Protein AF-0000000072265814 (afdb_homodimer)

Nearest PDB structures (foldseek):
  4dwl-assembly1_D  TM=5.660E-01  e=4.943E+00  Rauchvirus BPP1
  6xi6-assembly1_A-3  TM=3.211E-01  e=5.190E+00  synthetic construct
  3nzp-assembly2_A-2  TM=7.431E-01  e=6.893E+00  Campylobacter jejuni subsp. jejuni NCTC 11168 = ATCC 700819
  4dwl-assembly1_D  TM=5.972E-01  e=5.136E+00  Rauchvirus BPP1

pLDDT: mean 97.16, std 4.24, range [54.59, 98.94]

Sequence (300 aa):
MTRIPRSALLLGLAGLLPFLWSALTELRPALGDWAATTLGPRFVGPYAGLAYGTVILSFMSGVLWGFATRTSGREAAIGYGLSVIPALWAFFFVGGGPTSAAIYLAAGFAGLLALDWTFWSQGLAPEWWMRLRLLLTAVVLACLAVTIFAMTRIPRSALLLGLAGLLPFLWSALTELRPALGDWAATTLGPRFVGPYAGLAYGTVILSFMSGVLWGFATRTSGREAAIGYGLSVIPALWAFFFVGGGPTSAAIYLAAGFAGLLALDWTFWSQGLAPEWWMRLRLLLTAVVLACLAVTIFA

Foldseek 3Di:
DDDDDPVVLVVLVVLCVLLVQQLVCLVPVVNVVVCCVVVNNCSHHPNSLLVSLLVVLLVLLVVQLVLLVVDDDPSSVVSNVVSCVLNVLLVVFQDDDLQSNLVSSLVSLVVSLVVQVVSVVVVSDDVCSNVSSVVSSVSSNVSSVSSNVD/DDDDDPVVLVVLVVLCVLLVQQLVCQVPVVNQVVCCVVVNNCSHHLNSLLVSLLVVLLVLLVVQLVLLVVDDDPSSVVSNVVSCVLNVQLVVFQDDDSQSNLVSSLVSLVVSLVVQVVSVVVVSDDPCSNVSSVVSSVSSNVSSVSSNVD

Secondary structure (DSSP, 8-state):
--PPPHHHHHHHHHTTHHHHHHHHHHH-HHHHHHHHHHH-GGGSTTHHHHHHHHHHHHHHHHHHHHHHTTS-HHHHHHHHHHHHHHHHHHHHHTTS-HHHHHHHHHHHHHHHHHHHHHHHHTT-S-TTHHHHHHHHHHHHHHHHHHHHH-/--PPPHHHHHHHHHTTHHHHHHHHHHH-HHHHHHHHHHH-GGGSHHHHHHHHHHHHHHHHHHHHHHHHTTS-HHHHHHHHHHHHHHHHHHHHHTTS-HHHHHHHHHHHHHHHHHHHHHHHHTT-S-TTHHHHHHHHHHHHHHHHHHHHH-

Radius of gyration: 18.64 Å; Cα contacts (8 Å, |Δi|>4): 468; chains: 2; bounding box: 44×50×44 Å

InterPro domains:
  IPR021836 Protein of unknown function DUF3429 [PF11911] (4-148)
  IPR021836 Protein of unknown function DUF3429 [PTHR15887] (1-149)

Solvent-accessible surface area (backbone atoms only — not comparable to full-atom values): 14852 Å² total; per-residue (Å²): 132,71,74,68,53,65,55,60,50,52,52,52,58,57,64,43,45,55,35,51,49,10,34,48,23,54,74,32,59,70,56,22,54,53,42,23,74,72,71,32,60,64,68,19,36,61,45,24,25,50,54,45,45,42,31,48,47,7,15,55,18,14,23,40,34,29,27,20,68,74,52,58,68,69,63,17,39,52,31,44,57,59,19,5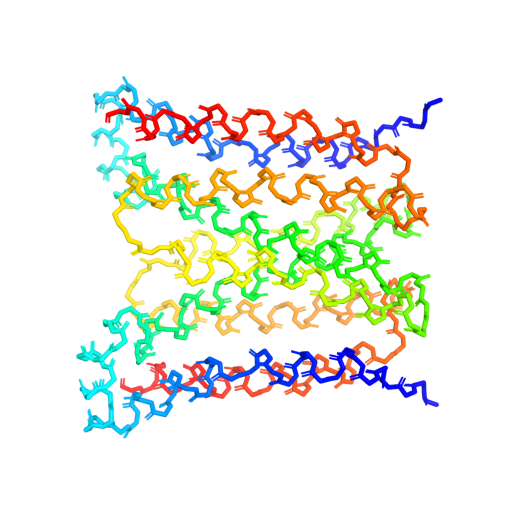0,47,48,30,51,48,38,64,76,51,46,75,64,54,70,43,57,22,30,50,45,47,43,52,42,54,55,53,47,51,53,49,49,49,52,39,35,77,72,64,47,40,63,86,35,46,60,65,53,49,53,57,54,50,52,52,49,44,56,30,36,44,47,50,50,70,100,132,68,74,67,53,66,55,61,49,53,51,53,57,57,64,43,46,56,36,51,50,10,35,49,23,56,74,32,58,72,56,20,53,52,41,23,73,73,70,32,60,66,66,24,16,61,47,23,26,49,54,43,45,42,30,47,47,8,16,55,19,14,23,41,34,29,27,20,68,76,51,58,68,69,62,16,39,52,31,44,57,59,19,48,45,48,29,50,47,36,62,75,51,47,78,63,54,69,43,56,21,29,51,46,48,43,52,42,54,54,51,46,49,54,50,50,48,54,40,36,75,71,63,49,40,61,86,36,47,62,66,53,50,55,55,52,50,53,53,50,44,56,29,38,46,47,49,52,70,99

Organism: Cereibacter sphaeroides (strain ATCC 17023 / DSM 158 / JCM 6121 / CCUG 31486 / LMG 2827 / NBRC 12203 / NCIMB 8253 / ATH 2.4.1.) (NCBI:txid272943)

Structure (mmCIF, N/CA/C/O backbone):
data_AF-0000000072265814-model_v1
#
loop_
_entity.id
_entity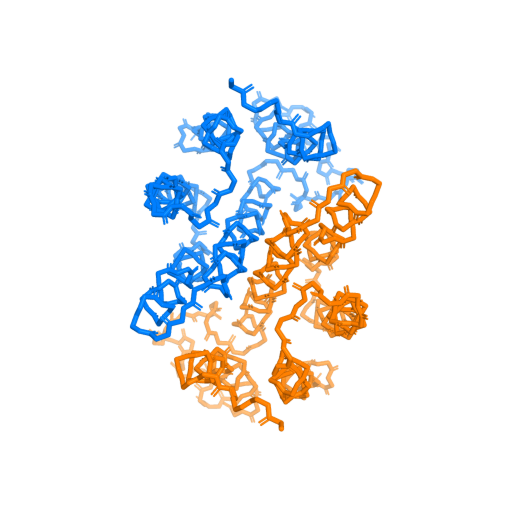.type
_entity.pdbx_description
1 polymer 'DUF3429 domain-containing protein'
#
loop_
_atom_site.group_PDB
_atom_site.id
_atom_site.type_symbol
_atom_site.label_atom_id
_atom_site.label_alt_id
_atom_site.label_comp_id
_atom_site.label_asym_id
_atom_site.label_entity_id
_atom_site.label_seq_id
_atom_site.pdbx_PDB_ins_code
_atom_site.Cartn_x
_atom_site.Cartn_y
_atom_site.Cartn_z
_atom_site.occupancy
_atom_site.B_iso_or_equiv
_atom_site.auth_seq_id
_atom_site.auth_comp_id
_atom_site.auth_asym_id
_atom_site.auth_atom_id
_atom_site.pdbx_PDB_model_num
ATOM 1 N N . MET A 1 1 ? 21.875 -19.438 -9.984 1 54.59 1 MET A N 1
ATOM 2 C CA . MET A 1 1 ? 21.281 -18.281 -9.32 1 54.59 1 MET A CA 1
ATOM 3 C C . MET A 1 1 ? 20.406 -17.484 -10.289 1 54.59 1 MET A C 1
ATOM 5 O O . MET A 1 1 ? 20.875 -17.062 -11.352 1 54.59 1 MET A O 1
ATOM 9 N N . THR A 1 2 ? 18.984 -17.594 -10.141 1 80.38 2 THR A N 1
ATOM 10 C CA . THR A 1 2 ? 18.094 -17.016 -11.141 1 80.38 2 THR A CA 1
ATOM 11 C C . THR A 1 2 ? 18.156 -15.484 -11.109 1 80.38 2 THR A C 1
ATOM 13 O O . THR A 1 2 ? 18.25 -14.883 -10.039 1 80.38 2 THR A O 1
ATOM 16 N N . ARG A 1 3 ? 18.656 -14.953 -12.234 1 91.69 3 ARG A N 1
ATOM 17 C CA . ARG A 1 3 ? 18.828 -13.516 -12.438 1 91.69 3 ARG A CA 1
ATOM 18 C C . ARG A 1 3 ? 17.516 -12.773 -12.195 1 91.69 3 ARG A C 1
ATOM 20 O O . ARG A 1 3 ? 16.438 -13.258 -12.562 1 91.69 3 ARG A O 1
ATOM 27 N N . ILE A 1 4 ? 17.594 -11.633 -11.391 1 95.06 4 ILE A N 1
ATOM 28 C CA . ILE A 1 4 ? 16.438 -10.766 -11.211 1 95.06 4 ILE A CA 1
ATOM 29 C C . ILE A 1 4 ? 15.938 -10.281 -12.57 1 95.06 4 ILE A C 1
ATOM 31 O O . ILE A 1 4 ? 16.719 -9.766 -13.375 1 95.06 4 ILE A O 1
ATOM 35 N N . PRO A 1 5 ? 14.656 -10.469 -12.82 1 96.69 5 PRO A N 1
ATOM 36 C CA . PRO A 1 5 ? 14.141 -9.906 -14.07 1 96.69 5 PRO A CA 1
ATOM 37 C C . PRO A 1 5 ? 14.422 -8.414 -14.211 1 96.69 5 PRO A C 1
ATOM 39 O O . PRO A 1 5 ? 14.289 -7.664 -13.234 1 96.69 5 PRO A O 1
ATOM 42 N N . ARG A 1 6 ? 14.781 -8.023 -15.406 1 97.25 6 ARG A N 1
ATOM 43 C CA . ARG A 1 6 ? 15.18 -6.645 -15.641 1 97.25 6 ARG A CA 1
ATOM 44 C C . ARG A 1 6 ? 14.07 -5.676 -15.242 1 97.25 6 ARG A C 1
ATOM 46 O O . ARG A 1 6 ? 14.336 -4.629 -14.656 1 97.25 6 ARG A O 1
ATOM 53 N N . SER A 1 7 ? 12.836 -5.953 -15.586 1 97.81 7 SER A N 1
ATOM 54 C CA . SER A 1 7 ? 11.719 -5.074 -15.266 1 97.81 7 SER A CA 1
ATOM 55 C C . SER A 1 7 ? 11.539 -4.926 -13.758 1 97.81 7 SER A C 1
ATOM 57 O O . SER A 1 7 ? 11.312 -3.822 -13.258 1 97.81 7 SER A O 1
ATOM 59 N N . ALA A 1 8 ? 11.641 -5.992 -13.023 1 97.75 8 ALA A N 1
ATOM 60 C CA . ALA A 1 8 ? 11.539 -5.949 -11.57 1 97.75 8 ALA A CA 1
ATOM 61 C C . ALA A 1 8 ? 12.672 -5.137 -10.961 1 97.75 8 ALA A C 1
ATOM 63 O O . ALA A 1 8 ? 12.453 -4.336 -10.047 1 97.75 8 ALA A O 1
ATOM 64 N N . LEU A 1 9 ? 13.859 -5.34 -11.469 1 97.88 9 LEU A N 1
ATOM 65 C CA . LEU A 1 9 ? 15.023 -4.613 -10.961 1 97.88 9 LEU A CA 1
ATOM 66 C C . LEU A 1 9 ? 14.891 -3.121 -11.242 1 97.88 9 LEU A C 1
ATOM 68 O O . LEU A 1 9 ? 15.102 -2.297 -10.352 1 97.88 9 LEU A O 1
ATOM 72 N N . LEU A 1 10 ? 14.57 -2.77 -12.422 1 98.19 10 LEU A N 1
ATOM 73 C CA . LEU A 1 10 ? 14.477 -1.369 -12.82 1 98.19 10 LEU A CA 1
ATOM 74 C C . LEU A 1 10 ? 13.375 -0.658 -12.039 1 98.19 10 LEU A C 1
ATOM 76 O O . LEU A 1 10 ? 13.562 0.464 -11.57 1 98.19 10 LEU A O 1
ATOM 80 N N . LEU A 1 11 ? 12.227 -1.238 -11.938 1 98.5 11 LEU A N 1
ATOM 81 C CA . LEU A 1 11 ? 11.133 -0.639 -11.18 1 98.5 11 LEU A CA 1
ATOM 82 C C . LEU A 1 11 ? 11.469 -0.57 -9.695 1 98.5 11 LEU A C 1
ATOM 84 O O . LEU A 1 11 ? 11.102 0.391 -9.016 1 98.5 11 LEU A O 1
ATOM 88 N N . GLY A 1 12 ? 12.117 -1.622 -9.164 1 98.31 12 GLY A N 1
ATOM 89 C CA . GLY A 1 12 ? 12.586 -1.576 -7.785 1 98.31 12 GLY A CA 1
ATOM 90 C C . GLY A 1 12 ? 13.531 -0.42 -7.516 1 98.31 12 GLY A C 1
ATOM 91 O O . GLY A 1 12 ? 13.359 0.307 -6.535 1 98.31 12 GLY A O 1
ATOM 92 N N . LEU A 1 13 ? 14.484 -0.251 -8.375 1 98.5 13 LEU A N 1
ATOM 93 C CA . LEU A 1 13 ? 15.445 0.837 -8.227 1 98.5 13 LEU A CA 1
ATOM 94 C C . LEU A 1 13 ? 14.766 2.191 -8.383 1 98.5 13 LEU A C 1
ATOM 96 O O . LEU A 1 13 ? 15.055 3.129 -7.637 1 98.5 13 LEU A O 1
ATOM 100 N N . ALA A 1 14 ? 13.867 2.283 -9.344 1 98.62 14 ALA A N 1
ATOM 101 C CA . ALA A 1 14 ? 13.102 3.516 -9.508 1 98.62 14 ALA A CA 1
ATOM 102 C C . ALA A 1 14 ? 12.281 3.828 -8.266 1 98.62 14 ALA A C 1
ATOM 104 O O . ALA A 1 14 ? 12.062 4.996 -7.93 1 98.62 14 ALA A O 1
ATOM 105 N N . GLY A 1 15 ? 11.852 2.773 -7.605 1 98.5 15 GLY A N 1
ATOM 106 C CA . GLY A 1 15 ? 11.07 2.926 -6.391 1 98.5 15 GLY A CA 1
ATOM 107 C C . GLY A 1 15 ? 11.859 3.535 -5.246 1 98.5 15 GLY A C 1
ATOM 108 O O . GLY A 1 15 ? 11.281 3.967 -4.246 1 98.5 15 GLY A O 1
ATOM 109 N N . LEU A 1 16 ? 13.148 3.656 -5.375 1 98.81 16 LEU A N 1
ATOM 110 C CA . LEU A 1 16 ? 13.992 4.23 -4.336 1 98.81 16 LEU A CA 1
ATOM 111 C C . LEU A 1 16 ? 14.086 5.746 -4.488 1 98.81 16 LEU A C 1
ATOM 113 O O . LEU A 1 16 ? 14.516 6.441 -3.564 1 98.81 16 LEU A O 1
ATOM 117 N N . LEU A 1 17 ? 13.672 6.238 -5.598 1 98.69 17 LEU A N 1
ATOM 118 C CA . LEU A 1 17 ? 13.938 7.629 -5.945 1 98.69 17 LEU A CA 1
ATOM 119 C C . LEU A 1 17 ? 13.258 8.578 -4.965 1 98.69 17 LEU A C 1
ATOM 121 O O . LEU A 1 17 ? 13.883 9.516 -4.465 1 98.69 17 LEU A O 1
ATOM 125 N N . PRO A 1 18 ? 12.031 8.422 -4.652 1 98.75 18 PRO A N 1
ATOM 126 C CA . PRO A 1 18 ? 11.406 9.352 -3.705 1 98.75 18 PRO A CA 1
ATOM 127 C C . PRO A 1 18 ? 12.055 9.305 -2.322 1 98.75 18 PRO A C 1
ATOM 129 O O . PRO A 1 18 ? 12.117 10.32 -1.632 1 98.75 18 PRO A O 1
ATOM 132 N N . PHE A 1 19 ? 12.523 8.133 -1.955 1 98.88 19 PHE A N 1
ATOM 133 C CA . PHE A 1 19 ? 13.227 8.031 -0.682 1 98.88 19 PHE A CA 1
ATOM 134 C C . PHE A 1 19 ? 14.523 8.836 -0.716 1 98.88 19 PHE A C 1
ATOM 136 O O . PHE A 1 19 ? 14.82 9.586 0.218 1 98.88 19 PHE A O 1
ATOM 143 N N . LEU A 1 20 ? 15.242 8.641 -1.761 1 98.81 20 LEU A N 1
ATOM 144 C CA . LEU A 1 20 ? 16.5 9.359 -1.921 1 98.81 20 LEU A CA 1
ATOM 145 C C . LEU A 1 20 ? 16.266 10.867 -2.01 1 98.81 20 LEU A C 1
ATOM 147 O O . LEU A 1 20 ? 17 11.648 -1.411 1 98.81 20 LEU A O 1
ATOM 151 N N . TRP A 1 21 ? 15.273 11.188 -2.76 1 98.69 21 TRP A N 1
ATOM 152 C CA . TRP A 1 21 ? 14.883 12.586 -2.881 1 98.69 21 TRP A CA 1
ATOM 153 C C . TRP A 1 21 ? 14.531 13.172 -1.52 1 98.69 21 TRP A C 1
ATOM 155 O O . TRP A 1 21 ? 14.961 14.281 -1.18 1 98.69 21 TRP A O 1
ATOM 165 N N . SER A 1 22 ? 13.742 12.461 -0.789 1 98.5 22 SER A N 1
ATOM 166 C CA . SER A 1 22 ? 13.336 12.906 0.542 1 98.5 22 SER A CA 1
ATOM 167 C C . SER A 1 22 ? 14.555 13.133 1.438 1 98.5 22 SER A C 1
ATOM 169 O O . SER A 1 22 ? 14.664 14.18 2.086 1 98.5 22 SER A O 1
ATOM 171 N N . ALA A 1 23 ? 15.453 12.211 1.462 1 98.56 23 ALA A N 1
ATOM 172 C CA . ALA A 1 23 ? 16.672 12.336 2.27 1 98.56 23 ALA A CA 1
ATOM 173 C C . ALA A 1 23 ? 17.516 13.516 1.807 1 98.56 23 ALA A C 1
ATOM 175 O O . ALA A 1 23 ? 18 14.289 2.627 1 98.56 23 ALA A O 1
ATOM 176 N N . LEU A 1 24 ? 17.656 13.641 0.501 1 98.5 24 LEU A N 1
ATOM 177 C CA . LEU A 1 24 ? 18.484 14.695 -0.063 1 98.5 24 LEU A CA 1
ATOM 178 C C . LEU A 1 24 ? 17.953 16.078 0.312 1 98.5 24 LEU A C 1
ATOM 180 O O . LEU A 1 24 ? 18.703 16.953 0.718 1 98.5 24 LEU A O 1
ATOM 184 N N . THR A 1 25 ? 16.688 16.281 0.184 1 98.19 25 THR A N 1
ATOM 185 C CA . THR A 1 25 ? 16.094 17.594 0.458 1 98.19 25 THR A CA 1
ATOM 186 C C . THR A 1 25 ? 16.109 17.891 1.955 1 98.19 25 THR A C 1
ATOM 188 O O . THR A 1 25 ? 16.062 19.047 2.361 1 98.19 25 THR A O 1
ATOM 191 N N . GLU A 1 26 ? 16.094 16.859 2.754 1 97.19 26 GLU A N 1
ATOM 192 C CA . GLU A 1 26 ? 16.25 17.062 4.191 1 97.19 26 GLU A CA 1
ATOM 193 C C . GLU A 1 26 ? 17.672 17.453 4.547 1 97.19 26 GLU A C 1
ATOM 195 O O . GLU A 1 26 ? 17.891 18.266 5.449 1 97.19 26 GLU A O 1
ATOM 200 N N . LEU A 1 27 ? 18.625 16.938 3.836 1 97.75 27 LEU A N 1
ATOM 201 C CA . LEU A 1 27 ? 20.047 17.156 4.133 1 97.75 27 LEU A CA 1
ATOM 202 C C . LEU A 1 27 ? 20.531 18.453 3.521 1 97.75 27 LEU A C 1
ATOM 204 O O . LEU A 1 27 ? 21.578 18.984 3.922 1 97.75 27 LEU A O 1
ATOM 208 N N . ARG A 1 28 ? 19.859 18.906 2.523 1 97.69 28 ARG A N 1
ATOM 209 C CA . ARG A 1 28 ? 20.203 20.156 1.852 1 97.69 28 ARG A CA 1
ATOM 210 C C . ARG A 1 28 ? 19.078 21.172 1.972 1 97.69 28 ARG A C 1
ATOM 212 O O . ARG A 1 28 ? 18.297 21.359 1.037 1 97.69 28 ARG A O 1
ATOM 219 N N . PRO A 1 29 ? 19.141 21.953 2.99 1 94.56 29 PRO A N 1
ATOM 220 C CA . PRO A 1 29 ? 18.016 22.859 3.297 1 94.56 29 PRO A CA 1
ATOM 221 C C . PRO A 1 29 ? 17.703 23.812 2.146 1 94.56 29 PRO A C 1
ATOM 223 O O . PRO A 1 29 ? 16.531 24.078 1.874 1 94.56 29 PRO A O 1
ATOM 226 N N . ALA A 1 30 ? 18.688 24.297 1.471 1 97.12 30 ALA A N 1
ATOM 227 C CA . ALA A 1 30 ? 18.453 25.219 0.354 1 97.12 30 ALA A CA 1
ATOM 228 C C . ALA A 1 30 ? 17.656 24.531 -0.753 1 97.12 30 ALA A C 1
ATOM 230 O O . ALA A 1 30 ? 16.734 25.109 -1.312 1 97.12 30 ALA A O 1
ATOM 231 N N . LEU A 1 31 ? 18.047 23.359 -1.009 1 96.88 31 LEU A N 1
ATOM 232 C CA . LEU A 1 31 ? 17.328 22.578 -2.004 1 96.88 31 LEU A CA 1
ATOM 233 C C . LEU A 1 31 ? 15.922 22.266 -1.524 1 96.88 31 LEU A C 1
ATOM 235 O O . LEU A 1 31 ? 14.961 22.328 -2.301 1 96.88 31 LEU A O 1
ATOM 239 N N . GLY A 1 32 ? 15.797 21.844 -0.322 1 96.62 32 GLY A N 1
ATOM 240 C CA . GLY A 1 32 ? 14.5 21.562 0.277 1 96.62 32 GLY A CA 1
ATOM 241 C C . GLY A 1 32 ? 13.539 22.734 0.187 1 96.62 32 GLY A C 1
ATOM 242 O O . GLY A 1 32 ? 12.375 22.562 -0.183 1 96.62 32 GLY A O 1
ATOM 243 N N . ASP A 1 33 ? 14.039 23.875 0.498 1 96.81 33 ASP A N 1
ATOM 244 C CA . ASP A 1 33 ? 13.227 25.094 0.458 1 96.81 33 ASP A CA 1
ATOM 245 C C . ASP A 1 33 ? 12.773 25.406 -0.967 1 96.81 33 ASP A C 1
ATOM 247 O O . ASP A 1 33 ? 11.609 25.719 -1.198 1 96.81 33 ASP A O 1
ATOM 251 N N . TRP A 1 34 ? 13.711 25.328 -1.812 1 97.06 34 TRP A N 1
ATOM 252 C CA . TRP A 1 34 ? 13.391 25.562 -3.215 1 97.06 34 TRP A CA 1
ATOM 253 C C . TRP A 1 34 ? 12.336 24.578 -3.707 1 97.06 34 TRP A C 1
ATOM 255 O O . TRP A 1 34 ? 11.344 24.969 -4.332 1 97.06 34 TRP A O 1
ATOM 265 N N . ALA A 1 35 ? 12.523 23.328 -3.385 1 96.81 35 ALA A N 1
ATOM 266 C CA . ALA A 1 35 ? 11.625 22.266 -3.848 1 96.81 35 ALA A CA 1
ATOM 267 C C . ALA A 1 35 ? 10.25 22.391 -3.205 1 96.81 35 ALA A C 1
ATOM 269 O O . ALA A 1 35 ? 9.234 22.094 -3.836 1 96.81 35 ALA A O 1
ATOM 270 N N . ALA A 1 36 ? 10.258 22.781 -1.989 1 96.38 36 ALA A N 1
ATOM 271 C CA . ALA A 1 36 ? 8.977 22.969 -1.305 1 96.38 36 ALA A CA 1
ATOM 272 C C . ALA A 1 36 ? 8.141 24.047 -1.989 1 96.38 36 ALA A C 1
ATOM 274 O O . ALA A 1 36 ? 6.918 23.922 -2.084 1 96.38 36 ALA A O 1
ATOM 275 N N . THR A 1 37 ? 8.797 25.109 -2.482 1 96.62 37 THR A N 1
ATOM 276 C CA . THR A 1 37 ? 8.125 26.203 -3.156 1 96.62 37 THR A CA 1
ATOM 277 C C . THR A 1 37 ? 7.648 25.781 -4.543 1 96.62 37 THR A C 1
ATOM 279 O O . THR A 1 37 ? 6.578 26.203 -4.992 1 96.62 37 THR A O 1
ATOM 282 N N . THR A 1 38 ? 8.414 24.906 -5.121 1 95.94 38 THR A N 1
ATOM 283 C CA . THR A 1 38 ? 8.164 24.531 -6.512 1 95.94 38 THR A CA 1
ATOM 284 C C . THR A 1 38 ? 7.211 23.344 -6.598 1 95.94 38 THR A C 1
ATOM 286 O O . THR A 1 38 ? 6.297 23.344 -7.426 1 95.94 38 THR A O 1
ATOM 289 N N . LEU A 1 39 ? 7.371 22.359 -5.742 1 94.5 39 LEU A N 1
ATOM 290 C CA . LEU A 1 39 ? 6.648 21.094 -5.852 1 94.5 39 LEU A CA 1
ATOM 291 C C . LEU A 1 39 ? 5.578 20.984 -4.773 1 94.5 39 LEU A C 1
ATOM 293 O O . LEU A 1 39 ? 4.664 20.156 -4.883 1 94.5 39 LEU A O 1
ATOM 297 N N . GLY A 1 40 ? 5.672 21.797 -3.773 1 94.38 40 GLY A N 1
ATOM 298 C CA . GLY A 1 40 ? 4.801 21.672 -2.613 1 94.38 40 GLY A CA 1
ATOM 299 C C . GLY A 1 40 ? 5.469 21 -1.429 1 94.38 40 GLY A C 1
ATOM 300 O O . GLY A 1 40 ? 6.297 20.109 -1.604 1 94.38 40 GLY A O 1
ATOM 301 N N . PRO A 1 41 ? 5.152 21.422 -0.281 1 93.69 41 PRO A N 1
ATOM 302 C CA . PRO A 1 41 ? 5.828 20.953 0.931 1 93.69 41 PRO A CA 1
ATOM 303 C C . PRO A 1 41 ? 5.664 19.453 1.15 1 93.69 41 PRO A C 1
ATOM 305 O O . PRO A 1 41 ? 6.531 18.812 1.756 1 93.69 41 PRO A O 1
ATOM 308 N N . ARG A 1 42 ? 4.613 18.906 0.65 1 93.94 42 ARG A N 1
ATOM 309 C CA . ARG A 1 42 ? 4.363 17.484 0.887 1 93.94 42 ARG A CA 1
ATOM 310 C C . ARG A 1 42 ? 5.332 16.625 0.089 1 93.94 42 ARG A C 1
ATOM 312 O O . ARG A 1 42 ? 5.449 15.422 0.342 1 93.94 42 ARG A O 1
ATOM 319 N N . PHE A 1 43 ? 6.012 17.188 -0.855 1 96.81 43 PHE A N 1
ATOM 320 C CA . PHE A 1 43 ? 6.863 16.406 -1.743 1 96.81 43 PHE A CA 1
ATOM 321 C C . PHE A 1 43 ? 8.336 16.625 -1.417 1 96.81 43 PHE A C 1
ATOM 323 O O . PHE A 1 43 ? 9.211 16.344 -2.242 1 96.81 43 PHE A O 1
ATOM 330 N N . VAL A 1 44 ? 8.547 17.172 -0.295 1 96.75 44 VAL A N 1
ATOM 331 C CA . VAL A 1 44 ? 9.922 17.359 0.149 1 96.75 44 VAL A CA 1
ATOM 332 C C . VAL A 1 44 ? 10.141 16.672 1.491 1 96.75 44 VAL A C 1
ATOM 334 O O . VAL A 1 44 ? 9.172 16.266 2.146 1 96.75 44 VAL A O 1
ATOM 337 N N . GLY A 1 45 ? 11.5 16.422 1.91 1 94 45 GLY A N 1
ATOM 338 C CA . GLY A 1 45 ? 11.812 15.75 3.166 1 94 45 GLY A CA 1
ATOM 339 C C . GLY A 1 45 ? 11.297 16.5 4.383 1 94 45 GLY A C 1
ATOM 340 O O . GLY A 1 45 ? 11.234 17.734 4.375 1 94 45 GLY A O 1
ATOM 341 N N . PRO A 1 46 ? 10.844 15.805 5.375 1 96.94 46 PRO A N 1
ATOM 342 C CA . PRO A 1 46 ? 10.781 14.344 5.457 1 96.94 46 PRO A CA 1
ATOM 343 C C . PRO A 1 46 ? 9.461 13.773 4.945 1 96.94 46 PRO A C 1
ATOM 345 O O . PRO A 1 46 ? 9.305 12.555 4.855 1 96.94 46 PRO A O 1
ATOM 348 N N . TYR A 1 47 ? 8.539 14.648 4.531 1 96.31 47 TYR A N 1
ATOM 349 C CA . TYR A 1 47 ? 7.156 14.242 4.32 1 96.31 47 TYR A CA 1
ATOM 350 C C . TYR A 1 47 ? 7.023 13.383 3.068 1 96.31 47 TYR A C 1
ATOM 352 O O . TYR A 1 47 ? 6.234 12.438 3.039 1 96.31 47 TYR A O 1
ATOM 360 N N . ALA A 1 48 ? 7.805 13.719 2.062 1 97.5 48 ALA A N 1
ATOM 361 C CA . ALA A 1 48 ? 7.777 12.914 0.843 1 97.5 48 ALA A CA 1
ATOM 362 C C . ALA A 1 48 ? 8.172 11.469 1.13 1 97.5 48 ALA A C 1
ATOM 364 O O . ALA A 1 48 ? 7.531 10.531 0.64 1 97.5 48 ALA A O 1
ATOM 365 N N . GLY A 1 49 ? 9.234 11.352 1.912 1 98.38 49 GLY A N 1
ATOM 366 C CA . GLY A 1 49 ? 9.719 10.023 2.252 1 98.38 49 GLY A CA 1
ATOM 367 C C . GLY A 1 49 ? 8.758 9.242 3.125 1 98.38 49 GLY A C 1
ATOM 368 O O . GLY A 1 49 ? 8.609 8.031 2.971 1 98.38 49 GLY A O 1
ATOM 369 N N . LEU A 1 50 ? 8.117 9.914 4.016 1 98.38 50 LEU A N 1
ATOM 370 C CA . LEU A 1 50 ? 7.191 9.25 4.926 1 98.38 50 LEU A CA 1
ATOM 371 C C . LEU A 1 50 ? 5.922 8.828 4.199 1 98.38 50 LEU A C 1
ATOM 373 O O . LEU A 1 50 ? 5.438 7.711 4.383 1 98.38 50 LEU A O 1
ATOM 377 N N . ALA A 1 51 ? 5.414 9.719 3.379 1 98.06 51 ALA A N 1
ATOM 378 C CA . ALA A 1 51 ? 4.23 9.383 2.588 1 98.06 51 ALA A CA 1
ATOM 379 C C . ALA A 1 51 ? 4.523 8.227 1.632 1 98.06 51 ALA A C 1
ATOM 381 O O . ALA A 1 51 ? 3.75 7.273 1.546 1 98.06 51 ALA A O 1
ATOM 382 N N . TYR A 1 52 ? 5.645 8.344 0.999 1 98.75 52 TYR A N 1
ATOM 383 C CA . TYR A 1 52 ? 6.016 7.312 0.043 1 98.75 52 TYR A CA 1
ATOM 384 C C . TYR A 1 52 ? 6.34 6.004 0.755 1 98.75 52 TYR A C 1
ATOM 386 O O . TYR A 1 52 ? 6.035 4.922 0.246 1 98.75 52 TYR A O 1
ATOM 394 N N . GLY A 1 53 ? 6.977 6.102 1.891 1 98.81 53 GLY A N 1
ATOM 395 C CA . GLY A 1 53 ? 7.246 4.914 2.688 1 98.81 53 GLY A CA 1
ATOM 396 C C . GLY A 1 53 ? 5.988 4.164 3.08 1 98.81 53 GLY A C 1
ATOM 397 O O . GLY A 1 53 ? 5.965 2.93 3.068 1 98.81 53 GLY A O 1
ATOM 398 N N . THR A 1 54 ? 5 4.879 3.457 1 98.81 54 THR A N 1
ATOM 399 C CA . THR A 1 54 ? 3.721 4.258 3.779 1 98.81 54 THR A CA 1
ATOM 400 C C . THR A 1 54 ? 3.152 3.529 2.564 1 98.81 54 THR A C 1
ATOM 402 O O . THR A 1 54 ? 2.676 2.396 2.682 1 98.81 54 THR A O 1
ATOM 405 N N . VAL A 1 55 ? 3.238 4.145 1.432 1 98.88 55 VAL A N 1
ATOM 406 C CA . VAL A 1 55 ? 2.748 3.58 0.179 1 98.88 55 VAL A CA 1
ATOM 407 C C . VAL A 1 55 ? 3.514 2.297 -0.142 1 98.88 55 VAL A C 1
ATOM 409 O O . VAL A 1 55 ? 2.908 1.26 -0.421 1 98.88 55 VAL A O 1
ATOM 412 N N . ILE A 1 56 ? 4.762 2.357 -0.051 1 98.94 56 ILE A N 1
ATOM 413 C CA . ILE A 1 56 ? 5.594 1.235 -0.472 1 98.94 56 ILE A CA 1
ATOM 414 C C . ILE A 1 56 ? 5.492 0.105 0.549 1 98.94 56 ILE A C 1
ATOM 416 O O . ILE A 1 56 ? 5.469 -1.072 0.181 1 98.94 56 ILE A O 1
ATOM 420 N N . LEU A 1 57 ? 5.523 0.445 1.832 1 98.94 57 LEU A N 1
ATOM 421 C CA . LEU A 1 57 ? 5.34 -0.594 2.842 1 98.94 57 LEU A CA 1
ATOM 422 C C . LEU A 1 57 ? 4.031 -1.346 2.617 1 98.94 57 LEU A C 1
ATOM 424 O O . LEU A 1 57 ? 3.998 -2.576 2.688 1 98.94 57 LEU A O 1
ATOM 428 N N . SER A 1 58 ? 2.951 -0.64 2.346 1 98.94 58 SER A N 1
ATOM 429 C CA . SER A 1 58 ? 1.652 -1.243 2.066 1 98.94 58 SER A CA 1
ATOM 430 C C . SER A 1 58 ? 1.683 -2.045 0.769 1 98.94 58 SER A C 1
ATOM 432 O O . SER A 1 58 ? 1.12 -3.141 0.696 1 98.94 58 SER A O 1
ATOM 434 N N . PHE A 1 59 ? 2.344 -1.479 -0.224 1 98.94 59 PHE A N 1
ATOM 435 C CA . PHE A 1 59 ? 2.508 -2.15 -1.509 1 98.94 59 PHE A CA 1
ATOM 436 C C . PHE A 1 59 ? 3.186 -3.502 -1.329 1 98.94 59 PHE A C 1
ATOM 438 O O . PHE A 1 59 ? 2.691 -4.52 -1.817 1 98.94 59 PHE A O 1
ATOM 445 N N . MET A 1 60 ? 4.258 -3.516 -0.587 1 98.88 60 MET A N 1
ATOM 446 C CA . MET A 1 60 ? 5.027 -4.742 -0.394 1 98.88 60 MET A CA 1
ATOM 447 C C . MET A 1 60 ? 4.258 -5.738 0.47 1 98.88 60 MET A C 1
ATOM 449 O O . MET A 1 60 ? 4.398 -6.949 0.305 1 98.88 60 MET A O 1
ATOM 453 N N . SER A 1 61 ? 3.484 -5.195 1.373 1 98.88 61 SER A N 1
ATOM 454 C CA . SER A 1 61 ? 2.553 -6.039 2.113 1 98.88 61 SER A CA 1
ATOM 455 C C . SER A 1 61 ? 1.604 -6.773 1.17 1 98.88 61 SER A C 1
ATOM 457 O O . SER A 1 61 ? 1.352 -7.969 1.338 1 98.88 61 SER A O 1
ATOM 459 N N . GLY A 1 62 ? 1.115 -6.113 0.184 1 98.88 62 GLY A N 1
ATOM 460 C CA . GLY A 1 62 ? 0.23 -6.691 -0.815 1 98.88 62 GLY A CA 1
ATOM 461 C C . GLY A 1 62 ? 0.901 -7.758 -1.661 1 98.88 62 GLY A C 1
ATOM 462 O O . GLY A 1 62 ? 0.276 -8.758 -2.02 1 98.88 62 GLY A O 1
ATOM 463 N N . VAL A 1 63 ? 2.139 -7.531 -1.979 1 98.94 63 VAL A N 1
ATOM 464 C CA . VAL A 1 63 ? 2.875 -8.516 -2.77 1 98.94 63 VAL A CA 1
ATOM 465 C C . VAL A 1 63 ? 2.844 -9.867 -2.07 1 98.94 63 VAL A C 1
ATOM 467 O O . VAL A 1 63 ? 2.654 -10.906 -2.715 1 98.94 63 VAL A O 1
ATOM 470 N N . LEU A 1 64 ? 2.984 -9.852 -0.745 1 98.88 64 LEU A N 1
ATOM 471 C CA . LEU A 1 64 ? 2.977 -11.086 0.027 1 98.88 64 LEU A CA 1
ATOM 472 C C . LEU A 1 64 ? 1.606 -11.758 -0.032 1 98.88 64 LEU A C 1
ATOM 474 O O . LEU A 1 64 ? 1.512 -12.984 -0.056 1 98.88 64 LEU A O 1
ATOM 478 N N . TRP A 1 65 ? 0.573 -10.93 -0.008 1 98.81 65 TRP A N 1
ATOM 479 C CA . TRP A 1 65 ? -0.765 -11.477 -0.21 1 98.81 65 TRP A CA 1
ATOM 480 C C . TRP A 1 65 ? -0.855 -12.211 -1.542 1 98.81 65 TRP A C 1
ATOM 482 O O . TRP A 1 65 ? -1.429 -13.305 -1.617 1 98.81 65 TRP A O 1
ATOM 492 N N . GLY A 1 66 ? -0.347 -11.57 -2.6 1 98.69 66 GLY A N 1
ATOM 493 C CA . GLY A 1 66 ? -0.293 -12.227 -3.895 1 98.69 66 GLY A CA 1
ATOM 494 C C . GLY A 1 66 ? 0.429 -13.562 -3.852 1 98.69 66 GLY A C 1
ATOM 495 O O . GLY A 1 66 ? -0.021 -14.539 -4.457 1 98.69 66 GLY A O 1
ATOM 496 N N . PHE A 1 67 ? 1.549 -13.648 -3.146 1 98.69 67 PHE A N 1
ATOM 497 C CA . PHE A 1 67 ? 2.299 -14.891 -2.99 1 98.69 67 PHE A CA 1
ATOM 498 C C . PHE A 1 67 ? 1.466 -15.938 -2.258 1 98.69 67 PHE A C 1
ATOM 500 O O . PHE A 1 67 ? 1.515 -17.125 -2.592 1 98.69 67 PHE A O 1
ATOM 507 N N . ALA A 1 68 ? 0.716 -15.508 -1.291 1 98.5 68 ALA A N 1
ATOM 508 C CA . ALA A 1 68 ? -0.078 -16.438 -0.484 1 98.5 68 ALA A CA 1
ATOM 509 C C . ALA A 1 68 ? -1.114 -17.156 -1.338 1 98.5 68 ALA A C 1
ATOM 511 O O . ALA A 1 68 ? -1.524 -18.266 -1.015 1 98.5 68 ALA A O 1
ATOM 512 N N . THR A 1 69 ? -1.543 -16.516 -2.449 1 97.5 69 THR A N 1
ATOM 513 C CA . THR A 1 69 ? -2.547 -17.109 -3.318 1 97.5 69 THR A CA 1
ATOM 514 C C . THR A 1 69 ? -1.964 -18.312 -4.07 1 97.5 69 THR A C 1
ATOM 516 O O . THR A 1 69 ? -2.688 -19.031 -4.766 1 97.5 69 THR A O 1
ATOM 519 N N . ARG A 1 70 ? -0.667 -18.547 -3.904 1 96.69 70 ARG A N 1
ATOM 520 C CA . ARG A 1 70 ? -0.019 -19.656 -4.602 1 96.69 70 ARG A CA 1
ATOM 521 C C . ARG A 1 70 ? -0.184 -20.969 -3.834 1 96.69 70 ARG A C 1
ATOM 523 O O . ARG A 1 70 ? 0.227 -22.016 -4.309 1 96.69 70 ARG A O 1
ATOM 530 N N . THR A 1 71 ? -0.632 -20.906 -2.668 1 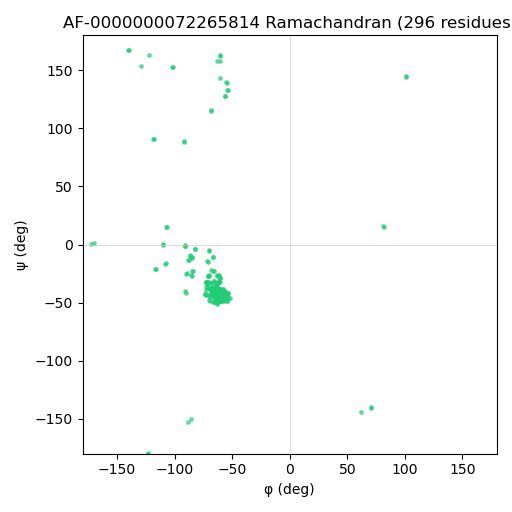96.12 71 THR A N 1
ATOM 531 C CA . THR A 1 71 ? -0.86 -22.094 -1.851 1 96.12 71 THR A CA 1
ATOM 532 C C . THR A 1 71 ? -2.311 -22.156 -1.38 1 96.12 71 THR A C 1
ATOM 534 O O . THR A 1 71 ? -3.158 -21.406 -1.864 1 96.12 71 THR A O 1
ATOM 537 N N . SER A 1 72 ? -2.674 -23.188 -0.603 1 94.81 72 SER A N 1
ATOM 538 C CA . SER A 1 72 ? -4.066 -23.391 -0.224 1 94.81 72 SER A CA 1
ATOM 539 C C . SER A 1 72 ? -4.188 -23.859 1.225 1 94.81 72 SER A C 1
ATOM 541 O O . SER A 1 72 ? -3.176 -24.078 1.895 1 94.81 72 SER A O 1
ATOM 543 N N . GLY A 1 73 ? -5.398 -23.797 1.684 1 95.5 73 GLY A N 1
ATOM 544 C CA . GLY A 1 73 ? -5.652 -24.328 3.016 1 95.5 73 GLY A CA 1
ATOM 545 C C . GLY A 1 73 ? -5.047 -23.484 4.117 1 95.5 73 GLY A C 1
ATOM 546 O O . GLY A 1 73 ? -5.145 -22.25 4.086 1 95.5 73 GLY A O 1
ATOM 547 N N . ARG A 1 74 ? -4.508 -24.188 5.094 1 97.19 74 ARG A N 1
ATOM 548 C CA . ARG A 1 74 ? -3.965 -23.547 6.289 1 97.19 74 ARG A CA 1
ATOM 549 C C . ARG A 1 74 ? -2.77 -22.672 5.941 1 97.19 74 ARG A C 1
ATOM 551 O O . ARG A 1 74 ? -2.613 -21.578 6.492 1 97.19 74 ARG A O 1
ATOM 558 N N . GLU A 1 75 ? -1.965 -23.141 5.047 1 97.31 75 GLU A N 1
ATOM 559 C CA . GLU A 1 75 ? -0.792 -22.359 4.641 1 97.31 75 GLU A CA 1
ATOM 560 C C . GLU A 1 75 ? -1.196 -21.047 3.998 1 97.31 75 GLU A C 1
ATOM 562 O O . GLU A 1 75 ? -0.597 -20 4.281 1 97.31 75 GLU A O 1
ATOM 567 N N . ALA A 1 76 ? -2.176 -21.125 3.18 1 97.56 76 ALA A N 1
ATOM 568 C CA . ALA A 1 76 ? -2.682 -19.891 2.566 1 97.56 76 ALA A CA 1
ATOM 569 C C . ALA A 1 76 ? -3.266 -18.953 3.617 1 97.56 76 ALA A C 1
ATOM 571 O O . ALA A 1 76 ? -3.02 -17.75 3.584 1 97.56 76 ALA A O 1
ATOM 572 N N . ALA A 1 77 ? -4.016 -19.531 4.461 1 98.25 77 ALA A N 1
ATOM 573 C CA . ALA A 1 77 ? -4.645 -18.719 5.504 1 98.25 77 ALA A CA 1
ATOM 574 C C . ALA A 1 77 ? -3.598 -17.984 6.336 1 98.25 77 ALA A C 1
ATOM 576 O O . ALA A 1 77 ? -3.75 -16.797 6.633 1 98.25 77 ALA A O 1
ATOM 577 N N . ILE A 1 78 ? -2.562 -18.688 6.707 1 98.44 78 ILE A N 1
ATOM 578 C CA . ILE A 1 78 ? -1.468 -18.094 7.461 1 98.44 78 ILE A CA 1
ATOM 579 C C . ILE A 1 78 ? -0.792 -17 6.625 1 98.44 78 ILE A C 1
ATOM 581 O O . ILE A 1 78 ? -0.487 -15.922 7.125 1 98.44 78 ILE A O 1
ATOM 585 N N . GLY A 1 79 ? -0.566 -17.266 5.336 1 98.62 79 GLY A N 1
ATOM 586 C CA . GLY A 1 79 ? 0.033 -16.281 4.438 1 98.62 79 GLY A CA 1
ATOM 587 C C . GLY A 1 79 ? -0.782 -15.016 4.309 1 98.62 79 GLY A C 1
ATOM 588 O O . GLY A 1 79 ? -0.235 -13.914 4.375 1 98.62 79 GLY A O 1
ATOM 589 N N . TYR A 1 80 ? -2.088 -15.164 4.105 1 98.69 80 TYR A N 1
ATOM 590 C CA . TYR A 1 80 ? -2.969 -14.008 4.043 1 98.69 80 TYR A CA 1
ATOM 591 C C . TYR A 1 80 ? -2.883 -13.188 5.324 1 98.69 80 TYR A C 1
ATOM 593 O O . TYR A 1 80 ? -2.748 -11.961 5.277 1 98.69 80 TYR A O 1
ATOM 601 N N . GLY A 1 81 ? -2.941 -13.875 6.391 1 98.69 81 GLY A N 1
ATOM 602 C CA . GLY A 1 81 ? -2.865 -13.203 7.68 1 98.69 81 GLY A CA 1
ATOM 603 C C . GLY A 1 81 ? -1.571 -12.438 7.879 1 98.69 81 GLY A C 1
ATOM 604 O O . GLY A 1 81 ? -1.587 -11.281 8.297 1 98.69 81 GLY A O 1
ATOM 605 N N . LEU A 1 82 ? -0.475 -13.062 7.613 1 98.69 82 LEU A N 1
ATOM 606 C CA . LEU A 1 82 ? 0.834 -12.438 7.773 1 98.69 82 LEU A CA 1
ATOM 607 C C . LEU A 1 82 ? 0.993 -11.25 6.824 1 98.69 82 LEU A C 1
ATOM 609 O O . LEU A 1 82 ? 1.614 -10.25 7.18 1 98.69 82 LEU A O 1
ATOM 613 N N . SER A 1 83 ? 0.413 -11.367 5.68 1 98.69 83 SER A N 1
ATOM 614 C CA . SER A 1 83 ? 0.638 -10.367 4.641 1 98.69 83 SER A CA 1
ATOM 615 C C . SER A 1 83 ? -0.023 -9.047 5 1 98.69 83 SER A C 1
ATOM 617 O O . SER A 1 83 ? 0.434 -7.98 4.57 1 98.69 83 SER A O 1
ATOM 619 N N . VAL A 1 84 ? -1.099 -9.039 5.82 1 98.75 84 VAL A N 1
ATOM 620 C CA . VAL A 1 84 ? -1.819 -7.789 6.059 1 98.75 84 VAL A CA 1
ATOM 621 C C . VAL A 1 84 ? -1.168 -7.027 7.207 1 98.75 84 VAL A C 1
ATOM 623 O O . VAL A 1 84 ? -1.44 -5.84 7.406 1 98.75 84 VAL A O 1
ATOM 626 N N . ILE A 1 85 ? -0.251 -7.609 7.914 1 98.81 85 ILE A N 1
ATOM 627 C CA . ILE A 1 85 ? 0.283 -7.062 9.156 1 98.81 85 ILE A CA 1
ATOM 628 C C . ILE A 1 85 ? 1.059 -5.777 8.867 1 98.81 85 ILE A C 1
ATOM 630 O O . ILE A 1 85 ? 0.833 -4.75 9.508 1 98.81 85 ILE A O 1
ATOM 634 N N . PRO A 1 86 ? 1.969 -5.762 7.895 1 98.88 86 PRO A N 1
ATOM 635 C CA . PRO A 1 86 ? 2.732 -4.531 7.676 1 98.88 86 PRO A CA 1
ATOM 636 C C . PRO A 1 86 ? 1.855 -3.361 7.234 1 98.88 86 PRO A C 1
ATOM 638 O O . PRO A 1 86 ? 2.109 -2.217 7.617 1 98.88 86 PRO A O 1
ATOM 641 N N . ALA A 1 87 ? 0.863 -3.617 6.422 1 98.88 87 ALA A N 1
ATOM 642 C CA . ALA A 1 87 ? -0.045 -2.559 5.988 1 98.88 87 ALA A CA 1
ATOM 643 C C . ALA A 1 87 ? -0.83 -1.991 7.168 1 98.88 87 ALA A C 1
ATOM 645 O O . ALA A 1 87 ? -0.993 -0.775 7.285 1 98.88 87 ALA A O 1
ATOM 646 N N . LEU A 1 88 ? -1.278 -2.869 8.031 1 98.88 88 LEU A N 1
ATOM 647 C CA . LEU A 1 88 ? -1.984 -2.416 9.227 1 98.88 88 LEU A CA 1
ATOM 648 C C . LEU A 1 88 ? -1.044 -1.661 10.164 1 98.88 88 LEU A C 1
ATOM 650 O O . LEU A 1 88 ? -1.449 -0.691 10.805 1 98.88 88 LEU A O 1
ATOM 654 N N . TRP A 1 89 ? 0.178 -2.133 10.25 1 98.81 89 TRP A N 1
ATOM 655 C CA . TRP A 1 89 ? 1.213 -1.421 10.992 1 98.81 89 TRP A CA 1
ATOM 656 C C . TRP A 1 89 ? 1.344 0.017 10.5 1 98.81 89 TRP A C 1
ATOM 658 O O . TRP A 1 89 ? 1.35 0.956 11.297 1 98.81 89 TRP A O 1
ATOM 668 N N . ALA A 1 90 ? 1.441 0.213 9.188 1 98.69 90 ALA A N 1
ATOM 669 C CA . ALA A 1 90 ? 1.556 1.549 8.602 1 98.69 90 ALA A CA 1
ATOM 670 C C . ALA A 1 90 ? 0.354 2.414 8.977 1 98.69 90 ALA A C 1
ATOM 672 O O . ALA A 1 90 ? 0.513 3.568 9.375 1 98.69 90 ALA A O 1
ATOM 673 N N . PHE A 1 91 ? -0.823 1.874 8.906 1 98.56 91 PHE A N 1
ATOM 674 C CA . PHE A 1 91 ? -2.043 2.625 9.188 1 98.56 91 PHE A CA 1
ATOM 675 C C . PHE A 1 91 ? -2.092 3.064 10.641 1 98.56 91 PHE A C 1
ATOM 677 O O . PHE A 1 91 ? -2.412 4.219 10.938 1 98.56 91 PHE A O 1
ATOM 684 N N . PHE A 1 92 ? -1.719 2.197 11.5 1 97.75 92 PHE A N 1
ATOM 685 C CA . PHE A 1 92 ? -1.93 2.475 12.914 1 97.75 92 PHE A CA 1
ATOM 686 C C . PHE A 1 92 ? -0.777 3.293 13.484 1 97.75 92 PHE A C 1
ATOM 688 O O . PHE A 1 92 ? -0.974 4.105 14.391 1 97.75 92 PHE A O 1
ATOM 695 N N . PHE A 1 93 ? 0.401 3.156 12.859 1 97.38 93 PHE A N 1
ATOM 696 C CA . PHE A 1 93 ? 1.533 3.688 13.609 1 97.38 93 PHE A CA 1
ATOM 697 C C . PHE A 1 93 ? 2.186 4.84 12.859 1 97.38 93 PHE A C 1
ATOM 699 O O . PHE A 1 93 ? 2.91 5.645 13.453 1 97.38 93 PHE A O 1
ATOM 706 N N . VAL A 1 94 ? 1.916 4.832 11.531 1 95.81 94 VAL A N 1
ATOM 707 C CA . VAL A 1 94 ? 2.574 5.887 10.773 1 95.81 94 VAL A CA 1
ATOM 708 C C . VAL A 1 94 ? 1.657 7.105 10.68 1 95.81 94 VAL A C 1
ATOM 710 O O . VAL A 1 94 ? 0.8 7.176 9.789 1 95.81 94 VAL A O 1
ATOM 713 N N . GLY A 1 95 ? 1.644 8.031 11.523 1 88.81 95 GLY A N 1
ATOM 714 C CA . GLY A 1 95 ? 0.811 9.227 11.469 1 88.81 95 GLY A CA 1
ATOM 715 C C . GLY A 1 95 ? 1.148 10.242 12.547 1 88.81 95 GLY A C 1
ATOM 716 O O . GLY A 1 95 ? 0.506 11.289 12.641 1 88.81 95 GLY A O 1
ATOM 717 N N . GLY A 1 96 ? 2.104 9.93 13.336 1 88.5 96 GLY A N 1
ATOM 718 C CA . GLY A 1 96 ? 2.541 10.852 14.367 1 88.5 96 GLY A CA 1
ATOM 719 C C . GLY A 1 96 ? 3.576 11.852 13.867 1 88.5 96 GLY A C 1
ATOM 720 O O . GLY A 1 96 ? 3.49 12.328 12.742 1 88.5 96 GLY A O 1
ATOM 721 N N . GLY A 1 97 ? 4.422 12.312 14.633 1 93.31 97 GLY A N 1
ATOM 722 C CA . GLY A 1 97 ? 5.5 13.203 14.227 1 93.31 97 GLY A CA 1
ATOM 723 C C . GLY A 1 97 ? 6.465 12.562 13.25 1 93.31 97 GLY A C 1
ATOM 724 O O . GLY A 1 97 ? 6.492 11.344 13.102 1 93.31 97 GLY A O 1
ATOM 725 N N . PRO A 1 98 ? 7.172 13.414 12.508 1 96.5 98 PRO A N 1
ATOM 726 C CA . PRO A 1 98 ? 8.062 12.914 11.453 1 96.5 98 PRO A CA 1
ATOM 727 C C . PRO A 1 98 ? 9.062 11.875 11.969 1 96.5 98 PRO A C 1
ATOM 729 O O . PRO A 1 98 ? 9.258 10.836 11.336 1 96.5 98 PRO A O 1
ATOM 732 N N . THR A 1 99 ? 9.625 12.148 13.172 1 97.94 99 THR A N 1
ATOM 733 C CA . THR A 1 99 ? 10.633 11.219 13.688 1 97.94 99 THR A CA 1
ATOM 734 C C . THR A 1 99 ? 9.992 9.891 14.07 1 97.94 99 THR A C 1
ATOM 736 O O . THR A 1 99 ? 10.5 8.828 13.703 1 97.94 99 THR A O 1
ATOM 739 N N . SER A 1 100 ? 8.922 9.898 14.797 1 98 100 SER A N 1
ATOM 740 C CA . SER A 1 100 ? 8.258 8.656 15.18 1 98 100 SER A CA 1
ATOM 741 C C . SER A 1 100 ? 7.777 7.883 13.953 1 98 100 SER A C 1
ATOM 743 O O . SER A 1 100 ? 7.914 6.66 13.898 1 98 100 SER A O 1
ATOM 745 N N . ALA A 1 101 ? 7.211 8.586 13 1 98.38 101 ALA A N 1
ATOM 746 C CA . ALA A 1 101 ? 6.754 7.949 11.766 1 98.38 101 ALA A CA 1
ATOM 747 C C . ALA A 1 101 ? 7.91 7.258 11.047 1 98.38 101 ALA A C 1
ATOM 749 O O . ALA A 1 101 ? 7.762 6.137 10.555 1 98.38 101 ALA A O 1
ATOM 750 N N . ALA A 1 102 ? 9.016 7.949 11.008 1 98.81 102 ALA A N 1
ATOM 751 C CA . ALA A 1 102 ? 10.188 7.367 10.359 1 98.81 102 ALA A CA 1
ATOM 752 C C . ALA A 1 102 ? 10.656 6.113 11.094 1 98.81 102 ALA A C 1
ATOM 754 O O . ALA A 1 102 ? 11.023 5.121 10.461 1 98.81 102 ALA A O 1
ATOM 755 N N . ILE A 1 103 ? 10.664 6.145 12.398 1 98.81 103 ILE A N 1
ATOM 756 C CA . ILE A 1 103 ? 11.07 5 13.211 1 98.81 103 ILE A CA 1
ATOM 757 C C . ILE A 1 103 ? 10.125 3.826 12.953 1 98.81 103 ILE A C 1
ATOM 759 O O . ILE A 1 103 ? 10.57 2.695 12.75 1 98.81 103 ILE A O 1
ATOM 763 N N . TYR A 1 104 ? 8.875 4.074 12.945 1 98.81 104 TYR A N 1
ATOM 764 C CA . TYR A 1 104 ? 7.898 3.012 12.734 1 98.81 104 TYR A CA 1
ATOM 765 C C . TYR A 1 104 ? 7.984 2.465 11.32 1 98.81 104 TYR A C 1
ATOM 767 O O . TYR A 1 104 ? 7.812 1.263 11.102 1 98.81 104 TYR A O 1
ATOM 775 N N . LEU A 1 105 ? 8.188 3.371 10.375 1 98.94 105 LEU A N 1
ATOM 776 C CA . LEU A 1 105 ? 8.383 2.883 9.016 1 98.94 105 LEU A CA 1
ATOM 777 C C . LEU A 1 105 ? 9.625 2.004 8.93 1 98.94 105 LEU A C 1
ATOM 779 O O . LEU A 1 105 ? 9.602 0.941 8.305 1 98.94 105 LEU A O 1
ATOM 783 N N . ALA A 1 106 ? 10.711 2.461 9.562 1 98.94 106 ALA A N 1
ATOM 784 C CA . ALA A 1 106 ? 11.93 1.66 9.57 1 98.94 106 ALA A CA 1
ATOM 785 C C . ALA A 1 106 ? 11.68 0.283 10.172 1 98.94 106 ALA A C 1
ATOM 787 O O . ALA A 1 106 ? 12.086 -0.735 9.609 1 98.94 106 ALA A O 1
ATOM 788 N N . ALA A 1 107 ? 11.023 0.231 11.281 1 98.88 107 ALA A N 1
ATOM 789 C CA . ALA A 1 107 ? 10.664 -1.036 11.914 1 98.88 107 ALA A CA 1
ATOM 790 C C . ALA A 1 107 ? 9.773 -1.872 11 1 98.88 107 ALA A C 1
ATOM 792 O O . ALA A 1 107 ? 9.93 -3.094 10.922 1 98.88 107 ALA A O 1
ATOM 793 N N . GLY A 1 108 ? 8.844 -1.191 10.359 1 98.94 108 GLY A N 1
ATOM 794 C CA . GLY A 1 108 ? 7.965 -1.872 9.43 1 98.94 108 GLY A CA 1
ATOM 795 C C . GLY A 1 108 ? 8.703 -2.525 8.273 1 98.94 108 GLY A C 1
ATOM 796 O O . GLY A 1 108 ? 8.445 -3.682 7.938 1 98.94 108 GLY A O 1
ATOM 797 N N . PHE A 1 109 ? 9.625 -1.79 7.707 1 98.94 109 PHE A N 1
ATOM 798 C CA . PHE A 1 109 ? 10.383 -2.332 6.59 1 98.94 109 PHE A CA 1
ATOM 799 C C . PHE A 1 109 ? 11.305 -3.459 7.055 1 98.94 109 PHE A C 1
ATOM 801 O O . PHE A 1 109 ? 11.5 -4.441 6.336 1 98.94 109 PHE A O 1
ATOM 808 N N . ALA A 1 110 ? 11.875 -3.318 8.234 1 98.69 110 ALA A N 1
ATOM 809 C CA . ALA A 1 110 ? 12.695 -4.395 8.789 1 98.69 110 ALA A CA 1
ATOM 810 C C . ALA A 1 110 ? 11.859 -5.648 9.031 1 98.69 110 ALA A C 1
ATOM 812 O O . ALA A 1 110 ? 12.281 -6.758 8.688 1 98.69 110 ALA A O 1
ATOM 813 N N . GLY A 1 111 ? 10.734 -5.469 9.648 1 98.69 111 GLY A N 1
ATOM 814 C CA . GLY A 1 111 ? 9.828 -6.586 9.844 1 98.69 111 GLY A CA 1
ATOM 815 C C . GLY A 1 111 ? 9.359 -7.215 8.547 1 98.69 111 GLY A C 1
ATOM 816 O O . GLY A 1 111 ? 9.227 -8.438 8.453 1 98.69 111 GLY A O 1
ATOM 817 N N . LEU A 1 112 ? 9.086 -6.41 7.59 1 98.75 112 LEU A N 1
ATOM 818 C CA . LEU A 1 112 ? 8.648 -6.891 6.285 1 98.75 112 LEU A CA 1
ATOM 819 C C . LEU A 1 112 ? 9.727 -7.758 5.637 1 98.75 112 LEU A C 1
ATOM 821 O O . LEU A 1 112 ? 9.414 -8.734 4.945 1 98.75 112 LEU A O 1
ATOM 825 N N . LEU A 1 113 ? 10.953 -7.363 5.812 1 98.44 113 LEU A N 1
ATOM 826 C CA . LEU A 1 113 ? 12.047 -8.156 5.27 1 98.44 113 LEU A CA 1
ATOM 827 C C . LEU A 1 113 ? 12.047 -9.562 5.859 1 98.44 113 LEU A C 1
ATOM 829 O O . LEU A 1 113 ? 12.32 -10.531 5.156 1 98.44 113 LEU A O 1
ATOM 833 N N . ALA A 1 114 ? 11.758 -9.688 7.105 1 98.44 114 ALA A N 1
ATOM 834 C CA . ALA A 1 114 ? 11.633 -10.992 7.742 1 98.44 114 ALA A CA 1
ATOM 835 C C . ALA A 1 114 ? 10.484 -11.797 7.133 1 98.44 114 ALA A C 1
ATOM 837 O O . ALA A 1 114 ? 10.609 -13.008 6.922 1 98.44 114 ALA A O 1
ATOM 838 N N . LEU A 1 115 ? 9.422 -11.148 6.844 1 98.75 115 LEU A N 1
ATOM 839 C CA . LEU A 1 115 ? 8.297 -11.82 6.199 1 98.75 115 LEU A CA 1
ATOM 840 C C . LEU A 1 115 ? 8.656 -12.242 4.777 1 98.75 115 LEU A C 1
ATOM 842 O O . LEU A 1 115 ? 8.273 -13.32 4.328 1 98.75 115 LEU A O 1
ATOM 846 N N . ASP A 1 116 ? 9.383 -11.305 4.113 1 98.62 116 ASP A N 1
ATOM 847 C CA . ASP A 1 116 ? 9.883 -11.672 2.795 1 98.62 116 ASP A CA 1
ATOM 848 C C . ASP A 1 116 ? 10.664 -12.984 2.85 1 98.62 116 ASP A C 1
ATOM 850 O O . ASP A 1 116 ? 10.469 -13.859 2.008 1 98.62 116 ASP A O 1
ATOM 854 N N . TRP A 1 117 ? 11.508 -13.062 3.832 1 98.31 117 TRP A N 1
ATOM 855 C CA . TRP A 1 117 ? 12.32 -14.266 4.008 1 98.31 117 TRP A CA 1
ATOM 856 C C . TRP A 1 117 ? 11.438 -15.484 4.266 1 98.31 117 TRP A C 1
ATOM 858 O O . TRP A 1 117 ? 11.688 -16.562 3.727 1 98.31 117 TRP A O 1
ATOM 868 N N . THR A 1 118 ? 10.461 -15.312 5.102 1 98.38 118 THR A N 1
ATOM 869 C CA . THR A 1 118 ? 9.555 -16.406 5.441 1 98.38 118 THR A CA 1
ATOM 870 C C . THR A 1 118 ? 8.836 -16.922 4.199 1 98.38 118 THR A C 1
ATOM 872 O O . THR A 1 118 ? 8.828 -18.125 3.943 1 98.38 118 THR A O 1
ATOM 875 N N . PHE A 1 119 ? 8.273 -16.078 3.377 1 98.69 119 PHE A N 1
ATOM 876 C CA . PHE A 1 119 ? 7.57 -16.484 2.166 1 98.69 119 PHE A CA 1
ATOM 877 C C . PHE A 1 119 ? 8.531 -17.109 1.163 1 98.69 119 PHE A C 1
ATOM 879 O O . PHE A 1 119 ? 8.195 -18.094 0.502 1 98.69 119 PHE A O 1
ATOM 886 N N . TRP A 1 120 ? 9.68 -16.516 1.107 1 98 120 TRP A N 1
ATOM 887 C CA . TRP A 1 120 ? 10.703 -17 0.194 1 98 120 TRP A CA 1
ATOM 888 C C . TRP A 1 120 ? 11.164 -18.406 0.596 1 98 120 TRP A C 1
ATOM 890 O O . TRP A 1 120 ? 11.266 -19.297 -0.249 1 98 120 TRP A O 1
ATOM 900 N N . SER A 1 121 ? 11.383 -18.641 1.865 1 97.75 121 SER A N 1
ATOM 901 C CA . SER A 1 121 ? 11.852 -19.938 2.369 1 97.75 121 SER A CA 1
ATOM 902 C C . SER A 1 121 ? 10.797 -21.016 2.172 1 97.75 121 SER A C 1
ATOM 904 O O . SER A 1 121 ? 11.125 -22.203 2.113 1 97.75 121 SER A O 1
ATOM 906 N N . GLN A 1 122 ? 9.555 -20.641 2.047 1 97.44 122 GLN A N 1
ATOM 907 C CA . GLN A 1 122 ? 8.453 -21.578 1.847 1 97.44 122 GLN A CA 1
ATOM 908 C C . GLN A 1 122 ? 8.195 -21.812 0.361 1 97.44 122 GLN A C 1
ATOM 910 O O . GLN A 1 122 ? 7.262 -22.531 -0.006 1 97.44 122 GLN A O 1
ATOM 915 N N . GLY A 1 123 ? 8.953 -21.156 -0.445 1 97.25 123 GLY A N 1
ATOM 916 C CA . GLY A 1 123 ? 8.852 -21.344 -1.882 1 97.25 123 GLY A CA 1
ATOM 917 C C . GLY A 1 123 ? 7.715 -20.562 -2.51 1 97.25 123 GLY A C 1
ATOM 918 O O . GLY A 1 123 ? 7.312 -20.828 -3.643 1 97.25 123 GLY A O 1
ATOM 919 N N . LEU A 1 124 ? 7.195 -19.609 -1.787 1 97.69 124 LEU A N 1
ATOM 920 C CA . LEU A 1 124 ? 6.055 -18.844 -2.283 1 97.69 124 LEU A CA 1
ATOM 921 C C . LEU A 1 124 ? 6.516 -17.625 -3.07 1 97.69 124 LEU A C 1
ATOM 923 O O . LEU A 1 124 ? 5.75 -17.062 -3.854 1 97.69 124 LEU A O 1
ATOM 927 N N . ALA A 1 125 ? 7.699 -17.141 -2.799 1 97.69 125 ALA A N 1
ATOM 928 C CA . ALA A 1 125 ? 8.305 -16.047 -3.543 1 97.69 125 ALA A CA 1
ATOM 929 C C . ALA A 1 125 ? 9.344 -16.562 -4.535 1 97.69 125 ALA A C 1
ATOM 931 O O . ALA A 1 125 ? 9.906 -17.641 -4.348 1 97.69 125 ALA A O 1
ATOM 932 N N . PRO A 1 126 ? 9.531 -15.766 -5.621 1 97.06 126 PRO A N 1
ATOM 933 C CA . PRO A 1 126 ? 10.547 -16.219 -6.578 1 97.06 126 PRO A CA 1
ATOM 934 C C . PRO A 1 126 ? 11.938 -16.312 -5.957 1 97.06 126 PRO A C 1
ATOM 936 O O . PRO A 1 126 ? 12.219 -15.641 -4.957 1 97.06 126 PRO A O 1
ATOM 939 N N . GLU A 1 127 ? 12.828 -17.016 -6.617 1 96.31 127 GLU A N 1
ATOM 940 C CA . GLU A 1 127 ? 14.172 -17.281 -6.105 1 96.31 127 GLU A CA 1
ATOM 941 C C . GLU A 1 127 ? 14.977 -15.984 -5.977 1 96.31 127 GLU A C 1
ATOM 943 O O . GLU A 1 127 ? 15.789 -15.844 -5.066 1 96.31 127 GLU A O 1
ATOM 948 N N . TRP A 1 128 ? 14.773 -15.102 -6.852 1 96.44 128 TRP A N 1
ATOM 949 C CA . TRP A 1 128 ? 15.555 -13.867 -6.918 1 96.44 128 TRP A CA 1
ATOM 950 C C . TRP A 1 128 ? 15.023 -12.836 -5.934 1 96.44 128 TRP A C 1
ATOM 952 O O . TRP A 1 128 ? 15.594 -11.75 -5.801 1 96.44 128 TRP A O 1
ATOM 962 N N . TRP A 1 129 ? 13.992 -13.117 -5.27 1 97.94 129 TRP A N 1
ATOM 963 C CA . TRP A 1 129 ? 13.203 -12.156 -4.5 1 97.94 129 TRP A CA 1
ATOM 964 C C . TRP A 1 129 ? 14.047 -11.516 -3.404 1 97.94 129 TRP A C 1
ATOM 966 O O . TRP A 1 129 ? 14.094 -10.289 -3.281 1 97.94 129 TRP A O 1
ATOM 976 N N . MET A 1 130 ? 14.812 -12.352 -2.623 1 97.81 130 MET A N 1
ATOM 977 C CA . MET A 1 130 ? 15.523 -11.836 -1.456 1 97.81 130 MET A CA 1
ATOM 978 C C . MET A 1 130 ? 16.719 -10.984 -1.878 1 97.81 130 MET A C 1
ATOM 980 O O . MET A 1 130 ? 17.078 -10.023 -1.195 1 97.81 130 MET A O 1
ATOM 984 N N . ARG A 1 131 ? 17.281 -11.344 -2.961 1 97.56 131 ARG A N 1
ATOM 985 C CA . ARG A 1 131 ? 18.391 -10.539 -3.461 1 97.56 131 ARG A CA 1
ATOM 986 C C . ARG A 1 131 ? 17.938 -9.109 -3.746 1 97.56 131 ARG A C 1
ATOM 988 O O . ARG A 1 131 ? 18.641 -8.148 -3.406 1 97.56 131 ARG A O 1
ATOM 995 N N . LEU A 1 132 ? 16.812 -9.008 -4.332 1 97.88 132 LEU A N 1
ATOM 996 C CA . LEU A 1 132 ? 16.25 -7.695 -4.641 1 97.88 132 LEU A CA 1
ATOM 997 C C . LEU A 1 132 ? 15.828 -6.969 -3.367 1 97.88 132 LEU A C 1
ATOM 999 O O . LEU A 1 132 ? 16.156 -5.801 -3.174 1 97.88 132 LEU A O 1
ATOM 1003 N N . ARG A 1 133 ? 15.172 -7.637 -2.49 1 98.5 133 ARG A N 1
ATOM 1004 C CA . ARG A 1 133 ? 14.578 -7.02 -1.306 1 98.5 133 ARG A CA 1
ATOM 1005 C C . ARG A 1 133 ? 15.664 -6.535 -0.347 1 98.5 133 ARG A C 1
ATOM 1007 O O . ARG A 1 133 ? 15.508 -5.5 0.304 1 98.5 133 ARG A O 1
ATOM 1014 N N . LEU A 1 134 ? 16.719 -7.281 -0.206 1 98.19 134 LEU A N 1
ATOM 1015 C CA . LEU A 1 134 ? 17.797 -6.887 0.693 1 98.19 134 LEU A CA 1
ATOM 1016 C C . LEU A 1 134 ? 18.438 -5.578 0.236 1 98.19 134 LEU A C 1
ATOM 1018 O O . LEU A 1 134 ? 18.672 -4.68 1.049 1 98.19 134 LEU A O 1
ATOM 1022 N N . LEU A 1 135 ? 18.672 -5.492 -1.012 1 97.25 135 LEU A N 1
ATOM 1023 C CA . LEU A 1 135 ? 19.266 -4.289 -1.59 1 97.25 135 LEU A CA 1
ATOM 1024 C C . LEU A 1 135 ? 18.344 -3.086 -1.395 1 97.25 135 LEU A C 1
ATOM 1026 O O . LEU A 1 135 ? 18.766 -2.049 -0.886 1 97.25 135 LEU A O 1
ATOM 1030 N N . LEU A 1 136 ? 17.141 -3.182 -1.729 1 98.69 136 LEU A N 1
ATOM 1031 C CA . LEU A 1 136 ? 16.203 -2.07 -1.692 1 98.69 136 LEU A CA 1
ATOM 1032 C C . LEU A 1 136 ? 15.922 -1.641 -0.256 1 98.69 136 LEU A C 1
ATOM 1034 O O . LEU A 1 136 ? 15.883 -0.445 0.042 1 98.69 136 LEU A O 1
ATOM 1038 N N . THR A 1 137 ? 15.75 -2.635 0.641 1 98.81 137 THR A N 1
ATOM 1039 C CA . THR A 1 137 ? 15.438 -2.332 2.033 1 98.81 137 THR A CA 1
ATOM 1040 C C . THR A 1 137 ? 16.594 -1.606 2.705 1 98.81 137 THR A C 1
ATOM 1042 O O . THR A 1 137 ? 16.391 -0.693 3.506 1 98.81 137 THR A O 1
ATOM 1045 N N . ALA A 1 138 ? 17.812 -1.978 2.391 1 98.75 138 ALA A N 1
ATOM 1046 C CA . ALA A 1 138 ? 18.969 -1.309 2.963 1 98.75 138 ALA A CA 1
ATOM 1047 C C . ALA A 1 138 ? 18.969 0.181 2.629 1 98.75 138 ALA A C 1
ATOM 1049 O O . ALA A 1 138 ? 19.219 1.019 3.502 1 98.75 138 ALA A O 1
ATOM 1050 N N . VAL A 1 139 ? 18.672 0.525 1.405 1 98.88 139 VAL A N 1
ATOM 1051 C CA . VAL A 1 139 ? 18.672 1.917 0.967 1 98.88 139 VAL A CA 1
ATOM 1052 C C . VAL A 1 139 ? 17.5 2.66 1.627 1 98.88 139 VAL A C 1
ATOM 1054 O O . VAL A 1 139 ? 17.672 3.791 2.094 1 98.88 139 VAL A O 1
ATOM 1057 N N . VAL A 1 140 ? 16.344 2.051 1.686 1 98.94 140 VAL A N 1
ATOM 1058 C CA . VAL A 1 140 ? 15.172 2.67 2.303 1 98.94 140 VAL A CA 1
ATOM 1059 C C . VAL A 1 140 ? 15.469 2.982 3.77 1 98.94 140 VAL A C 1
ATOM 1061 O O . VAL A 1 140 ? 15.195 4.086 4.242 1 98.94 140 VAL A O 1
ATOM 1064 N N . LEU A 1 141 ? 16.047 1.988 4.484 1 98.88 141 LEU A N 1
ATOM 1065 C CA . LEU A 1 141 ? 16.359 2.188 5.895 1 98.88 141 LEU A CA 1
ATOM 1066 C C . LEU A 1 141 ? 17.391 3.297 6.074 1 98.88 141 LEU A C 1
ATOM 1068 O O . LEU A 1 141 ? 17.297 4.094 7.012 1 98.88 141 LEU A O 1
ATOM 1072 N N . ALA A 1 142 ? 18.359 3.352 5.219 1 98.81 142 ALA A N 1
ATOM 1073 C CA . ALA A 1 142 ? 19.359 4.422 5.273 1 98.81 142 ALA A CA 1
ATOM 1074 C C . ALA A 1 142 ? 18.703 5.785 5.062 1 98.81 142 ALA A C 1
ATOM 1076 O O . ALA A 1 142 ? 19.047 6.754 5.75 1 98.81 142 ALA A O 1
ATOM 1077 N N . CYS A 1 143 ? 17.781 5.902 4.129 1 98.88 143 CYS A N 1
ATOM 1078 C CA . CYS A 1 143 ? 17.094 7.164 3.867 1 98.88 143 CYS A CA 1
ATOM 1079 C C . CYS A 1 143 ? 16.234 7.574 5.059 1 98.88 143 CYS A C 1
ATOM 1081 O O . CYS A 1 143 ? 16.219 8.75 5.43 1 98.88 143 CYS A O 1
ATOM 1083 N N . LEU A 1 144 ? 15.547 6.609 5.629 1 98.81 144 LEU A N 1
ATOM 1084 C CA . LEU A 1 144 ? 14.703 6.906 6.781 1 98.81 144 LEU A CA 1
ATOM 1085 C C . LEU A 1 144 ? 15.547 7.336 7.977 1 98.81 144 LEU A C 1
ATOM 1087 O O . LEU A 1 144 ? 15.094 8.117 8.812 1 98.81 144 LEU A O 1
ATOM 1091 N N . ALA A 1 145 ? 16.781 6.801 8.078 1 98.75 145 ALA A N 1
ATOM 1092 C CA . ALA A 1 145 ? 17.688 7.164 9.164 1 98.75 145 ALA A CA 1
ATOM 1093 C C . ALA A 1 145 ? 18 8.656 9.148 1 98.75 145 ALA A C 1
ATOM 1095 O O . ALA A 1 145 ? 18.203 9.266 10.203 1 98.75 145 ALA A O 1
ATOM 1096 N N . VAL A 1 146 ? 17.969 9.289 7.969 1 98.56 146 VAL A N 1
ATOM 1097 C CA . VAL A 1 146 ? 18.203 10.727 7.863 1 98.56 146 VAL A CA 1
ATOM 1098 C C . VAL A 1 146 ? 17.125 11.477 8.656 1 98.56 146 VAL A C 1
ATOM 1100 O O . VAL A 1 146 ? 17.453 12.391 9.422 1 98.56 146 VAL A O 1
ATOM 1103 N N . THR A 1 147 ? 15.891 11.047 8.508 1 98.12 147 THR A N 1
ATOM 1104 C CA . THR A 1 147 ? 14.789 11.68 9.227 1 98.12 147 THR A CA 1
ATOM 1105 C C . THR A 1 147 ? 14.859 11.344 10.719 1 98.12 147 THR A C 1
ATOM 1107 O O . THR A 1 147 ? 14.578 12.195 11.562 1 98.12 147 THR A O 1
ATOM 1110 N N . ILE A 1 148 ? 15.258 10.125 11.031 1 98.19 148 ILE A N 1
ATOM 1111 C CA . ILE A 1 148 ? 15.281 9.664 12.414 1 98.19 148 ILE A CA 1
ATOM 1112 C C . ILE A 1 148 ? 16.359 10.422 13.195 1 98.19 148 ILE A C 1
ATOM 1114 O O . ILE A 1 148 ? 16.141 10.789 14.352 1 98.19 148 ILE A O 1
ATOM 1118 N N . PHE A 1 149 ? 17.391 10.75 12.562 1 96.38 149 PHE A N 1
ATOM 1119 C CA . PHE A 1 149 ? 18.516 11.328 13.281 1 96.38 149 PHE A CA 1
ATOM 1120 C C . PHE A 1 149 ? 18.688 12.805 12.945 1 96.38 149 PHE A C 1
ATOM 1122 O O . PHE A 1 149 ? 19.609 13.453 13.414 1 96.38 149 PHE A O 1
ATOM 1129 N N . ALA A 1 150 ? 17.859 13.367 12.102 1 86.31 150 ALA A N 1
ATOM 1130 C CA . ALA A 1 150 ? 17.922 14.797 11.805 1 86.31 150 ALA A CA 1
ATOM 1131 C C . ALA A 1 150 ? 17.453 15.625 13.008 1 86.31 150 ALA A C 1
ATOM 1133 O O . ALA A 1 150 ? 16.656 15.156 13.82 1 86.31 150 ALA A O 1
ATOM 1134 N N . MET B 1 1 ? -17.75 -22.922 -9.914 1 54.84 1 MET B N 1
ATOM 1135 C CA . MET B 1 1 ? -17.375 -21.609 -9.391 1 54.84 1 MET B CA 1
ATOM 1136 C C . MET B 1 1 ? -16.578 -21.75 -8.102 1 54.84 1 MET B C 1
ATOM 1138 O O . MET B 1 1 ? -17.047 -22.375 -7.141 1 54.84 1 MET B O 1
ATOM 1142 N N . THR B 1 2 ? -15.18 -21.516 -8.141 1 80.06 2 THR B N 1
ATOM 1143 C CA . THR B 1 2 ? -14.328 -21.797 -6.992 1 80.06 2 THR B CA 1
ATOM 1144 C C . THR B 1 2 ? -14.617 -20.828 -5.852 1 80.06 2 THR B C 1
ATOM 1146 O O . THR B 1 2 ? -14.836 -19.641 -6.078 1 80.06 2 THR B O 1
ATOM 1149 N N . ARG B 1 3 ? -15.117 -21.422 -4.758 1 91.69 3 ARG B N 1
ATOM 1150 C CA . ARG B 1 3 ? -15.469 -20.703 -3.541 1 91.69 3 ARG B CA 1
ATOM 1151 C C . ARG B 1 3 ? -14.297 -19.875 -3.037 1 91.69 3 ARG B C 1
ATOM 1153 O O . ARG B 1 3 ? -13.148 -20.297 -3.1 1 91.69 3 ARG B O 1
ATOM 1160 N N . ILE B 1 4 ? -14.602 -18.547 -2.689 1 95.12 4 ILE B N 1
ATOM 1161 C CA . ILE B 1 4 ? -13.594 -17.703 -2.062 1 95.12 4 ILE B CA 1
ATOM 1162 C C . ILE B 1 4 ? -13.078 -18.359 -0.787 1 95.12 4 ILE B C 1
ATOM 1164 O O . ILE B 1 4 ? -13.867 -18.766 0.072 1 95.12 4 ILE B O 1
ATOM 1168 N N . PRO B 1 5 ? -11.773 -18.484 -0.672 1 96.69 5 PRO B N 1
ATOM 1169 C CA . PRO B 1 5 ? -11.266 -19.016 0.595 1 96.69 5 PRO B CA 1
ATOM 1170 C C . PRO B 1 5 ? -11.75 -18.203 1.805 1 96.69 5 PRO B C 1
ATOM 1172 O O . PRO B 1 5 ? -11.789 -16.984 1.757 1 96.69 5 PRO B O 1
ATOM 1175 N N . ARG B 1 6 ? -12.078 -18.938 2.838 1 97.25 6 ARG B N 1
ATOM 1176 C CA . ARG B 1 6 ? -12.648 -18.297 4.02 1 97.25 6 ARG B CA 1
ATOM 1177 C C . ARG B 1 6 ? -11.719 -17.234 4.574 1 97.25 6 ARG B C 1
ATOM 1179 O O . ARG B 1 6 ? -12.172 -16.156 4.984 1 97.25 6 ARG B O 1
ATOM 1186 N N . SER B 1 7 ? -10.445 -17.484 4.668 1 97.81 7 SER B N 1
ATOM 1187 C CA . SER B 1 7 ? -9.477 -16.531 5.211 1 97.81 7 SER B CA 1
ATOM 1188 C C . SER B 1 7 ? -9.422 -15.266 4.367 1 97.81 7 SER B C 1
ATOM 1190 O O . SER B 1 7 ? -9.391 -14.156 4.91 1 97.81 7 SER B O 1
ATOM 1192 N N . ALA B 1 8 ? -9.414 -15.391 3.072 1 97.75 8 ALA B N 1
ATOM 1193 C CA . ALA B 1 8 ? -9.414 -14.234 2.176 1 97.75 8 ALA B CA 1
ATOM 1194 C C . ALA B 1 8 ? -10.688 -13.422 2.328 1 97.75 8 ALA B C 1
ATOM 1196 O O . ALA B 1 8 ? -10.648 -12.188 2.371 1 97.75 8 ALA B O 1
ATOM 1197 N N . LEU B 1 9 ? -11.805 -14.102 2.426 1 97.94 9 LEU B N 1
ATOM 1198 C CA . LEU B 1 9 ? -13.094 -13.422 2.58 1 97.94 9 LEU B CA 1
ATOM 1199 C C . LEU B 1 9 ? -13.156 -12.68 3.91 1 97.94 9 LEU B C 1
ATOM 1201 O O . LEU B 1 9 ? -13.539 -11.508 3.951 1 97.94 9 LEU B O 1
ATOM 1205 N N . LEU B 1 10 ? -12.805 -13.312 4.957 1 98.19 10 LEU B N 1
ATOM 1206 C CA . LEU B 1 10 ? -12.883 -12.719 6.285 1 98.19 10 LEU B CA 1
ATOM 1207 C C . LEU B 1 10 ? -11.953 -11.516 6.398 1 98.19 10 LEU B C 1
ATOM 1209 O O . LEU B 1 10 ? -12.336 -10.477 6.938 1 98.19 10 LEU B O 1
ATOM 1213 N N . LEU B 1 11 ? -10.75 -11.641 5.961 1 98.5 11 LEU B N 1
ATOM 1214 C CA . LEU B 1 11 ? -9.805 -10.531 6.008 1 98.5 11 LEU B CA 1
ATOM 1215 C C . LEU B 1 11 ? -10.242 -9.398 5.082 1 98.5 11 LEU B C 1
ATOM 1217 O O . LEU B 1 11 ? -10.062 -8.219 5.402 1 98.5 11 LEU B O 1
ATOM 1221 N N . GLY B 1 12 ? -10.766 -9.742 3.898 1 98.31 12 GLY B N 1
ATOM 1222 C CA . GLY B 1 12 ? -11.328 -8.734 3.02 1 98.31 12 GLY B CA 1
ATOM 1223 C C . GLY B 1 12 ? -12.445 -7.934 3.666 1 98.31 12 GLY B C 1
ATOM 1224 O O . GLY B 1 12 ? -12.453 -6.703 3.602 1 98.31 12 GLY B O 1
ATOM 1225 N N . LEU B 1 13 ? -13.352 -8.617 4.289 1 98.44 13 LEU B N 1
ATOM 1226 C CA . LEU B 1 13 ? -14.469 -7.961 4.957 1 98.44 13 LEU B CA 1
ATOM 1227 C C . LEU B 1 13 ? -13.977 -7.129 6.137 1 98.44 13 LEU B C 1
ATOM 1229 O O . LEU B 1 13 ? -14.453 -6.012 6.355 1 98.44 13 LEU B O 1
ATOM 1233 N N . ALA B 1 14 ? -13.023 -7.676 6.879 1 98.62 14 ALA B N 1
ATOM 1234 C CA . ALA B 1 14 ? -12.438 -6.918 7.977 1 98.62 14 ALA B CA 1
ATOM 1235 C C . ALA B 1 14 ? -11.75 -5.652 7.469 1 98.62 14 ALA B C 1
ATOM 1237 O O . ALA B 1 14 ? -11.727 -4.633 8.164 1 98.62 14 ALA B O 1
ATOM 1238 N N . GLY B 1 15 ? -11.227 -5.75 6.27 1 98.5 15 GLY B N 1
ATOM 1239 C CA . GLY B 1 15 ? -10.562 -4.613 5.656 1 98.5 15 GLY B CA 1
ATOM 1240 C C . GLY B 1 15 ? -11.508 -3.469 5.34 1 98.5 15 GLY B C 1
ATOM 1241 O O . GLY B 1 15 ? -11.062 -2.35 5.074 1 98.5 15 GLY B O 1
ATOM 1242 N N . LEU B 1 16 ? -12.781 -3.684 5.43 1 98.75 16 LEU B N 1
ATOM 1243 C CA . LEU B 1 16 ? -13.766 -2.648 5.145 1 98.75 16 LEU B CA 1
ATOM 1244 C C . LEU B 1 16 ? -14.078 -1.83 6.395 1 98.75 16 LEU B C 1
ATOM 1246 O O . LEU B 1 16 ? -14.656 -0.748 6.305 1 98.75 16 LEU B O 1
ATOM 1250 N N . LEU B 1 17 ? -13.68 -2.309 7.5 1 98.62 17 LEU B N 1
ATOM 1251 C CA . LEU B 1 17 ? -14.117 -1.738 8.773 1 98.62 17 LEU B CA 1
ATOM 1252 C C . LEU B 1 17 ? -13.648 -0.293 8.906 1 98.62 17 LEU B C 1
ATOM 1254 O O . LEU B 1 17 ? -14.438 0.588 9.258 1 98.62 17 LEU B O 1
ATOM 1258 N N . PRO B 1 18 ? -12.438 0.027 8.672 1 98.69 18 PRO B N 1
ATOM 1259 C CA . PRO B 1 18 ? -12.023 1.425 8.812 1 98.69 18 PRO B CA 1
ATOM 1260 C C . PRO B 1 18 ? -12.75 2.355 7.84 1 98.69 18 PRO B C 1
ATOM 1262 O O . PRO B 1 18 ? -13 3.518 8.164 1 98.69 18 PRO B O 1
ATOM 1265 N N . PHE B 1 19 ? -13.062 1.834 6.676 1 98.81 19 PHE B N 1
ATOM 1266 C CA . PHE B 1 19 ? -13.836 2.641 5.734 1 98.81 19 PHE B CA 1
ATOM 1267 C C . PHE B 1 19 ? -15.227 2.932 6.281 1 98.81 19 PHE B C 1
ATOM 1269 O O . PHE B 1 19 ? -15.695 4.07 6.215 1 98.81 19 PHE B O 1
ATOM 1276 N N . LEU B 1 20 ? -15.828 1.903 6.77 1 98.75 20 LEU B N 1
ATOM 1277 C CA . LEU B 1 20 ? -17.156 2.057 7.344 1 98.75 20 LEU B CA 1
ATOM 1278 C C . LEU B 1 20 ? -17.125 2.975 8.562 1 98.75 20 LEU B C 1
ATOM 1280 O O . LEU B 1 20 ? -18 3.818 8.734 1 98.75 20 LEU B O 1
ATOM 1284 N N . TRP B 1 21 ? -16.141 2.75 9.359 1 98.56 21 TRP B N 1
ATOM 1285 C CA . TRP B 1 21 ? -15.93 3.605 10.523 1 98.56 21 TRP B CA 1
ATOM 1286 C C . TRP B 1 21 ? -15.758 5.062 10.102 1 98.56 21 TRP B C 1
ATOM 1288 O O . TRP B 1 21 ? -16.359 5.961 10.711 1 98.56 21 TRP B O 1
ATOM 1298 N N . SER B 1 22 ? -14.945 5.273 9.117 1 98.31 22 SER B N 1
ATOM 1299 C CA . SER B 1 22 ? -14.719 6.617 8.594 1 98.31 22 SER B CA 1
ATOM 1300 C C . SER B 1 22 ? -16.016 7.262 8.141 1 98.31 22 SER B C 1
ATOM 1302 O O . SER B 1 22 ? -16.328 8.391 8.523 1 98.31 22 SER B O 1
ATOM 1304 N N . ALA B 1 23 ? -16.797 6.59 7.379 1 98.38 23 ALA B N 1
ATOM 1305 C CA . ALA B 1 23 ? -18.078 7.105 6.895 1 98.38 23 ALA B CA 1
ATOM 1306 C C . ALA B 1 23 ? -19.031 7.375 8.055 1 98.38 23 ALA B C 1
ATOM 1308 O O . ALA B 1 23 ? -19.688 8.422 8.094 1 98.38 23 ALA B O 1
ATOM 1309 N N . LEU B 1 24 ? -19.094 6.445 8.984 1 98.38 24 LEU B N 1
ATOM 1310 C CA . LEU B 1 24 ? -20 6.562 10.117 1 98.38 24 LEU B CA 1
ATOM 1311 C C . LEU B 1 24 ? -19.688 7.793 10.953 1 98.38 24 LEU B C 1
ATOM 1313 O O . LEU B 1 24 ? -20.578 8.547 11.328 1 98.38 24 LEU B O 1
ATOM 1317 N N . THR B 1 25 ? -18.438 8 11.266 1 97.94 25 THR B N 1
ATOM 1318 C CA . THR B 1 25 ? -18.047 9.117 12.125 1 97.94 25 THR B CA 1
ATOM 1319 C C . THR B 1 25 ? -18.203 10.445 11.391 1 97.94 25 THR B C 1
ATOM 1321 O O . THR B 1 25 ? -18.312 11.5 12.023 1 97.94 25 THR B O 1
ATOM 1324 N N . GLU B 1 26 ? -18.109 10.414 10.086 1 96.94 26 GLU B N 1
ATOM 1325 C CA . GLU B 1 26 ? -18.375 11.625 9.312 1 96.94 26 GLU B CA 1
ATOM 1326 C C . GLU B 1 26 ? -19.875 11.953 9.305 1 96.94 26 GLU B C 1
ATOM 1328 O O . GLU B 1 26 ? -20.25 13.125 9.328 1 96.94 26 GLU B O 1
ATOM 1333 N N . LEU B 1 27 ? -20.703 10.953 9.32 1 97.5 27 LEU B N 1
ATOM 1334 C CA . LEU B 1 27 ? -22.156 11.117 9.211 1 97.5 27 LEU B CA 1
ATOM 1335 C C . LEU B 1 27 ? -22.766 11.391 10.578 1 97.5 27 LEU B C 1
ATOM 1337 O O . LEU B 1 27 ? -23.906 11.883 10.664 1 97.5 27 LEU B O 1
ATOM 1341 N N . ARG B 1 28 ? -22.078 11 11.609 1 97.38 28 ARG B N 1
ATOM 1342 C CA . ARG B 1 28 ? -22.562 11.211 12.977 1 97.38 28 ARG B CA 1
ATOM 1343 C C . ARG B 1 28 ? -21.594 12.094 13.758 1 97.38 28 ARG B C 1
ATOM 1345 O O . ARG B 1 28 ? -20.781 11.594 14.539 1 97.38 28 ARG B O 1
ATOM 1352 N N . PRO B 1 29 ? -21.812 13.352 13.719 1 93.94 29 PRO B N 1
ATOM 1353 C CA . PRO B 1 29 ? -20.859 14.305 14.297 1 93.94 29 PRO B CA 1
ATOM 1354 C C . PRO B 1 29 ? -20.594 14.055 15.781 1 93.94 29 PRO B C 1
ATOM 1356 O O . PRO B 1 29 ? -19.453 14.172 16.234 1 93.94 29 PRO B O 1
ATOM 1359 N N . ALA B 1 30 ? -21.609 13.695 16.5 1 96.62 30 ALA B N 1
ATOM 1360 C CA . ALA B 1 30 ? -21.422 13.43 17.938 1 96.62 30 ALA B CA 1
ATOM 1361 C C . ALA B 1 30 ? -20.469 12.266 18.156 1 96.62 30 ALA B C 1
ATOM 1363 O O . ALA B 1 30 ? -19.594 12.328 19.016 1 96.62 30 ALA B O 1
ATOM 1364 N N . LEU B 1 31 ? -20.688 11.289 17.406 1 96.25 31 LEU B N 1
ATOM 1365 C CA . LEU B 1 31 ? -19.797 10.141 17.469 1 96.25 31 LEU B CA 1
ATOM 1366 C C . LEU B 1 31 ? -18.391 10.516 17.016 1 96.25 31 LEU B C 1
ATOM 1368 O O . LEU B 1 31 ? -17.406 10.102 17.625 1 96.25 31 LEU B O 1
ATOM 1372 N N . GLY B 1 32 ? -18.281 11.211 15.953 1 95.88 32 GLY B N 1
ATOM 1373 C CA . GLY B 1 32 ? -17 11.688 15.453 1 95.88 32 GLY B CA 1
ATOM 1374 C C . GLY B 1 32 ? -16.203 12.477 16.484 1 95.88 32 GLY B C 1
ATOM 1375 O O . GLY B 1 32 ? -15.008 12.25 16.656 1 95.88 32 GLY B O 1
ATOM 1376 N N . ASP B 1 33 ? -16.891 13.344 17.125 1 96 33 ASP B N 1
ATOM 1377 C CA . ASP B 1 33 ? -16.25 14.18 18.141 1 96 33 ASP B CA 1
ATOM 1378 C C . ASP B 1 33 ? -15.75 13.336 19.312 1 96 33 ASP B C 1
ATOM 1380 O O . ASP B 1 33 ? -14.633 13.531 19.781 1 96 33 ASP B O 1
ATOM 1384 N N . TRP B 1 34 ? -16.594 12.492 19.719 1 96.44 34 TRP B N 1
ATOM 1385 C CA . TRP B 1 34 ? -16.219 11.594 20.812 1 96.44 34 TRP B CA 1
ATOM 1386 C C . TRP B 1 34 ? -14.992 10.766 20.422 1 96.44 34 TRP B C 1
ATOM 1388 O O . TRP B 1 34 ? -14.039 10.664 21.188 1 96.44 34 TRP B O 1
ATOM 1398 N N . ALA B 1 35 ? -15.023 10.219 19.234 1 95.94 35 ALA B N 1
ATOM 1399 C CA . ALA B 1 35 ? -13.961 9.344 18.75 1 95.94 35 ALA B CA 1
ATOM 1400 C C . ALA B 1 35 ? -12.664 10.117 18.547 1 95.94 35 ALA B C 1
ATOM 1402 O O . ALA B 1 35 ? -11.57 9.586 18.766 1 95.94 35 ALA B O 1
ATOM 1403 N N . ALA B 1 36 ? -12.82 11.297 18.094 1 95.62 36 ALA B N 1
ATOM 1404 C CA . ALA B 1 36 ? -11.633 12.125 17.891 1 95.62 36 ALA B CA 1
ATOM 1405 C C . ALA B 1 36 ? -10.906 12.359 19.219 1 95.62 36 ALA B C 1
ATOM 1407 O O . ALA B 1 36 ? -9.672 12.383 19.25 1 95.62 36 ALA B O 1
ATOM 1408 N N . THR B 1 37 ? -11.656 12.539 20.312 1 95.94 37 THR B N 1
ATOM 1409 C CA . THR B 1 37 ? -11.102 12.781 21.641 1 95.94 37 THR B CA 1
ATOM 1410 C C . THR B 1 37 ? -10.477 11.516 22.203 1 95.94 37 THR B C 1
ATOM 1412 O O . THR B 1 37 ? -9.445 11.562 22.875 1 95.94 37 THR B O 1
ATOM 1415 N N . THR B 1 38 ? -11.086 10.406 21.828 1 95.06 38 THR B N 1
ATOM 1416 C CA . THR B 1 38 ? -10.703 9.133 22.438 1 95.06 38 THR B CA 1
ATOM 1417 C C . THR B 1 38 ? -9.594 8.469 21.625 1 95.06 38 THR B C 1
ATOM 1419 O O . THR B 1 38 ? -8.633 7.945 22.188 1 95.06 38 THR B O 1
ATOM 1422 N N . LEU B 1 39 ? -9.656 8.516 20.312 1 93.75 39 LEU B N 1
ATOM 1423 C CA . LEU B 1 39 ? -8.766 7.754 19.438 1 93.75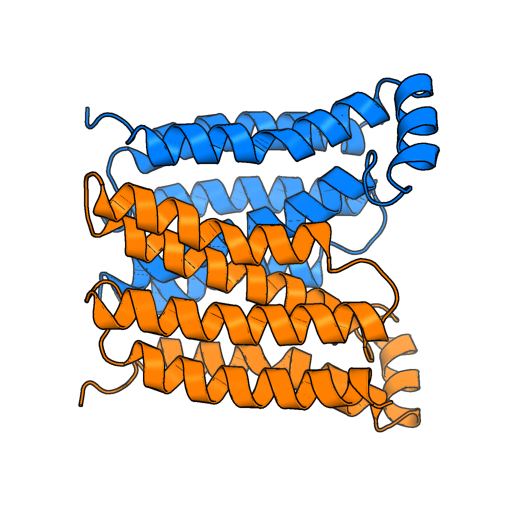 39 LEU B CA 1
ATOM 1424 C C . LEU B 1 39 ? -7.766 8.672 18.75 1 93.75 39 LEU B C 1
ATOM 1426 O O . LEU B 1 39 ? -6.742 8.211 18.234 1 93.75 39 LEU B O 1
ATOM 1430 N N . GLY B 1 40 ? -8.039 9.945 18.75 1 93.5 40 GLY B N 1
ATOM 1431 C CA . GLY B 1 40 ? -7.238 10.898 18 1 93.5 40 GLY B CA 1
ATOM 1432 C C . GLY B 1 40 ? -7.879 11.312 16.688 1 93.5 40 GLY B C 1
ATOM 1433 O O . GLY B 1 40 ? -8.547 10.508 16.047 1 93.5 40 GLY B O 1
ATOM 1434 N N . PRO B 1 41 ? -7.695 12.5 16.328 1 92.5 41 PRO B N 1
ATOM 1435 C CA . PRO B 1 41 ? -8.375 13.055 15.148 1 92.5 41 PRO B CA 1
ATOM 1436 C C . PRO B 1 41 ? -8.008 12.336 13.852 1 92.5 41 PRO B C 1
ATOM 1438 O O . PRO B 1 41 ? -8.812 12.297 12.922 1 92.5 41 PRO B O 1
ATOM 1441 N N . ARG B 1 42 ? -6.859 11.75 13.805 1 92.94 42 ARG B N 1
ATOM 1442 C CA . ARG B 1 42 ? -6.418 11.102 12.578 1 92.94 42 ARG B CA 1
ATOM 1443 C C . ARG B 1 42 ? -7.215 9.828 12.312 1 92.94 42 ARG B C 1
ATOM 1445 O O . ARG B 1 42 ? -7.195 9.305 11.195 1 92.94 42 ARG B O 1
ATOM 1452 N N . PHE B 1 43 ? -7.91 9.344 13.281 1 96.25 43 PHE B N 1
ATOM 1453 C CA . PHE B 1 43 ? -8.586 8.062 13.148 1 96.25 43 PHE B CA 1
ATOM 1454 C C . PHE B 1 43 ? -10.094 8.258 13.031 1 96.25 43 PHE B C 1
ATOM 1456 O O . PHE B 1 43 ? -10.867 7.328 13.281 1 96.25 43 PHE B O 1
ATOM 1463 N N . VAL B 1 44 ? -10.453 9.492 12.75 1 95.5 44 VAL B N 1
ATOM 1464 C CA . VAL B 1 44 ? -11.883 9.766 12.688 1 95.5 44 VAL B CA 1
ATOM 1465 C C . VAL B 1 44 ? -12.219 10.492 11.391 1 95.5 44 VAL B C 1
ATOM 1467 O O . VAL B 1 44 ? -11.359 11.172 10.812 1 95.5 44 VAL B O 1
ATOM 1470 N N . GLY B 1 45 ? -13.492 10.328 10.938 1 95.25 45 GLY B N 1
ATOM 1471 C CA . GLY B 1 45 ? -13.992 11.062 9.789 1 95.25 45 GLY B CA 1
ATOM 1472 C C . GLY B 1 45 ? -13.242 10.758 8.508 1 95.25 45 GLY B C 1
ATOM 1473 O O . GLY B 1 45 ? -12.906 9.602 8.242 1 95.25 45 GLY B O 1
ATOM 1474 N N . PRO B 1 46 ? -13.102 11.836 7.688 1 95.94 46 PRO B N 1
ATOM 1475 C CA . PRO B 1 46 ? -12.516 11.562 6.375 1 95.94 46 PRO B CA 1
ATOM 1476 C C . PRO B 1 46 ? -11.039 11.172 6.457 1 95.94 46 PRO B C 1
ATOM 1478 O O . PRO B 1 46 ? -10.539 10.453 5.586 1 95.94 46 PRO B O 1
ATOM 1481 N N . TYR B 1 47 ? -10.406 11.555 7.535 1 95.69 47 TYR B N 1
ATOM 1482 C CA . TYR B 1 47 ? -8.969 11.344 7.609 1 95.69 47 TYR B CA 1
ATOM 1483 C C . TYR B 1 47 ? -8.641 9.867 7.809 1 95.69 47 TYR B C 1
ATOM 1485 O O . TYR B 1 47 ? -7.68 9.359 7.234 1 95.69 47 TYR B O 1
ATOM 1493 N N . ALA B 1 48 ? -9.438 9.219 8.625 1 97.12 48 ALA B N 1
ATOM 1494 C CA . ALA B 1 48 ? -9.242 7.781 8.828 1 97.12 48 ALA B CA 1
ATOM 1495 C C . ALA B 1 48 ? -9.438 7.02 7.516 1 97.12 48 ALA B C 1
ATOM 1497 O O . ALA B 1 48 ? -8.641 6.129 7.188 1 97.12 48 ALA B O 1
ATOM 1498 N N . GLY B 1 49 ? -10.508 7.402 6.836 1 98.19 49 GLY B N 1
ATOM 1499 C CA . GLY B 1 49 ? -10.812 6.738 5.578 1 98.19 49 GLY B CA 1
ATOM 1500 C C . GLY B 1 49 ? -9.781 7.012 4.496 1 98.19 49 GLY B C 1
ATOM 1501 O O . GLY B 1 49 ? -9.445 6.121 3.715 1 98.19 49 GLY B O 1
ATOM 1502 N N . LEU B 1 50 ? -9.297 8.203 4.453 1 98.31 50 LEU B N 1
ATOM 1503 C CA . LEU B 1 50 ? -8.336 8.586 3.424 1 98.31 50 LEU B CA 1
ATOM 1504 C C . LEU B 1 50 ? -6.984 7.938 3.68 1 98.31 50 LEU B C 1
ATOM 1506 O O . LEU B 1 50 ? -6.348 7.426 2.754 1 98.31 50 LEU B O 1
ATOM 1510 N N . ALA B 1 51 ? -6.559 7.961 4.941 1 97.88 51 ALA B N 1
ATOM 1511 C CA . ALA B 1 51 ? -5.305 7.297 5.293 1 97.88 51 ALA B CA 1
ATOM 1512 C C . ALA B 1 51 ? -5.379 5.801 5.012 1 97.88 51 ALA B C 1
ATOM 1514 O O . ALA B 1 51 ? -4.469 5.23 4.402 1 97.88 51 ALA B O 1
ATOM 1515 N N . TYR B 1 52 ? -6.469 5.234 5.418 1 98.69 52 TYR B N 1
ATOM 1516 C CA . TYR B 1 52 ? -6.633 3.799 5.223 1 98.69 52 TYR B CA 1
ATOM 1517 C C . TYR B 1 52 ? -6.809 3.467 3.744 1 98.69 52 TYR B C 1
ATOM 1519 O O . TYR B 1 52 ? -6.32 2.438 3.271 1 98.69 52 TYR B O 1
ATOM 1527 N N . GLY B 1 53 ? -7.527 4.309 3.043 1 98.81 53 GLY B N 1
ATOM 1528 C CA . GLY B 1 53 ? -7.676 4.121 1.608 1 98.81 53 GLY B CA 1
ATOM 1529 C C . GLY B 1 53 ? -6.352 4.121 0.868 1 98.81 53 GLY B C 1
ATOM 1530 O O . GLY B 1 53 ? -6.156 3.336 -0.061 1 98.81 53 GLY B O 1
ATOM 1531 N N . THR B 1 54 ? -5.496 5.008 1.232 1 98.81 54 THR B N 1
ATOM 1532 C CA . THR B 1 54 ? -4.164 5.043 0.635 1 98.81 54 THR B CA 1
ATOM 1533 C C . THR B 1 54 ? -3.422 3.736 0.9 1 98.81 54 THR B C 1
ATOM 1535 O O . THR B 1 54 ? -2.797 3.178 -0.004 1 98.81 54 THR B O 1
ATOM 1538 N N . VAL B 1 55 ? -3.523 3.242 2.1 1 98.88 55 VAL B N 1
ATOM 1539 C CA . VAL B 1 55 ? -2.881 1.997 2.506 1 98.88 55 VAL B CA 1
ATOM 1540 C C . VAL B 1 55 ? -3.438 0.836 1.682 1 98.88 55 VAL B C 1
ATOM 1542 O O . VAL B 1 55 ? -2.676 0.052 1.11 1 98.88 55 VAL B O 1
ATOM 1545 N N . ILE B 1 56 ? -4.68 0.764 1.579 1 98.94 56 ILE B N 1
ATOM 1546 C CA . ILE B 1 56 ? -5.316 -0.381 0.938 1 98.94 56 ILE B CA 1
ATOM 1547 C C . ILE B 1 56 ? -5.113 -0.302 -0.574 1 98.94 56 ILE B C 1
ATOM 1549 O O . ILE B 1 56 ? -4.891 -1.322 -1.23 1 98.94 56 ILE B O 1
ATOM 1553 N N . LEU B 1 57 ? -5.273 0.897 -1.139 1 98.94 57 LEU B N 1
ATOM 1554 C CA . LEU B 1 57 ? -5.008 1.035 -2.566 1 98.94 57 LEU B CA 1
ATOM 1555 C C . LEU B 1 57 ? -3.594 0.578 -2.904 1 98.94 57 LEU B C 1
ATOM 1557 O O . LEU B 1 57 ? -3.389 -0.141 -3.885 1 98.94 57 LEU B O 1
ATOM 1561 N N . SER B 1 58 ? -2.615 0.971 -2.117 1 98.94 58 SER B N 1
ATOM 1562 C CA . SER B 1 58 ? -1.227 0.561 -2.305 1 98.94 58 SER B CA 1
ATOM 1563 C C . SER B 1 58 ? -1.059 -0.939 -2.088 1 98.94 58 SER B C 1
ATOM 1565 O O . SER B 1 58 ? -0.341 -1.604 -2.838 1 98.94 58 SER B O 1
ATOM 1567 N N . PHE B 1 59 ? -1.73 -1.446 -1.064 1 98.94 59 PHE B N 1
ATOM 1568 C CA . PHE B 1 59 ? -1.711 -2.873 -0.764 1 98.94 59 PHE B CA 1
ATOM 1569 C C . PHE B 1 59 ? -2.199 -3.684 -1.958 1 98.94 59 PHE B C 1
ATOM 1571 O O . PHE B 1 59 ? -1.532 -4.629 -2.387 1 98.94 59 PHE B O 1
ATOM 1578 N N . MET B 1 60 ? -3.297 -3.279 -2.518 1 98.88 60 MET B N 1
ATOM 1579 C CA . MET B 1 60 ? -3.891 -4.016 -3.629 1 98.88 60 MET B CA 1
ATOM 1580 C C . MET B 1 60 ? -3.045 -3.871 -4.891 1 98.88 60 MET B C 1
ATOM 1582 O O . MET B 1 60 ? -2.998 -4.781 -5.719 1 98.88 60 MET B O 1
ATOM 1586 N N . SER B 1 61 ? -2.42 -2.719 -5.012 1 98.88 61 SER B N 1
ATOM 1587 C CA . SER B 1 61 ? -1.428 -2.561 -6.07 1 98.88 61 SER B CA 1
ATOM 1588 C C . SER B 1 61 ? -0.325 -3.607 -5.953 1 98.88 61 SER B C 1
ATOM 1590 O O . SER B 1 61 ? 0.084 -4.195 -6.957 1 98.88 61 SER B O 1
ATOM 1592 N N . GLY B 1 62 ? 0.131 -3.877 -4.781 1 98.88 62 GLY B N 1
ATOM 1593 C CA . GLY B 1 62 ? 1.15 -4.879 -4.516 1 98.88 62 GLY B CA 1
ATOM 1594 C C . GLY B 1 62 ? 0.695 -6.293 -4.836 1 98.88 62 GLY B C 1
ATOM 1595 O O . GLY B 1 62 ? 1.479 -7.105 -5.328 1 98.88 62 GLY B O 1
ATOM 1596 N N . VAL B 1 63 ? -0.542 -6.57 -4.551 1 98.94 63 VAL B N 1
ATOM 1597 C CA . VAL B 1 63 ? -1.079 -7.895 -4.844 1 98.94 63 VAL B CA 1
ATOM 1598 C C . VAL B 1 63 ? -0.904 -8.211 -6.328 1 98.94 63 VAL B C 1
ATOM 1600 O O . VAL B 1 63 ? -0.522 -9.32 -6.695 1 98.94 63 VAL B O 1
ATOM 1603 N N . LEU B 1 64 ? -1.14 -7.199 -7.168 1 98.88 64 LEU B N 1
ATOM 1604 C CA . LEU B 1 64 ? -1.007 -7.387 -8.609 1 98.88 64 LEU B CA 1
ATOM 1605 C C . LEU B 1 64 ? 0.445 -7.656 -8.992 1 98.88 64 LEU B C 1
ATOM 1607 O O . LEU B 1 64 ? 0.717 -8.438 -9.906 1 98.88 64 LEU B O 1
ATOM 1611 N N . TRP B 1 65 ? 1.343 -6.961 -8.305 1 98.81 65 TRP B N 1
ATOM 1612 C CA . TRP B 1 65 ? 2.756 -7.266 -8.508 1 98.81 65 TRP B CA 1
ATOM 1613 C C . TRP B 1 65 ? 3.045 -8.734 -8.203 1 98.81 65 TRP B C 1
ATOM 1615 O O . TRP B 1 65 ? 3.777 -9.391 -8.945 1 98.81 65 TRP B O 1
ATOM 1625 N N . GLY B 1 66 ? 2.523 -9.219 -7.074 1 98.69 66 GLY B N 1
ATOM 1626 C CA . GLY B 1 66 ? 2.654 -10.625 -6.754 1 98.69 66 GLY B CA 1
ATOM 1627 C C . GLY B 1 66 ? 2.131 -11.539 -7.848 1 98.69 66 GLY B C 1
ATOM 1628 O O . GLY B 1 66 ? 2.756 -12.555 -8.172 1 98.69 66 GLY B O 1
ATOM 1629 N N . PHE B 1 67 ? 0.992 -11.211 -8.438 1 98.69 67 PHE B N 1
ATOM 1630 C CA . PHE B 1 67 ? 0.421 -11.984 -9.539 1 98.69 67 PHE B CA 1
ATOM 1631 C C . PHE B 1 67 ? 1.343 -11.961 -10.75 1 98.69 67 PHE B C 1
ATOM 1633 O O . PHE B 1 67 ? 1.486 -12.969 -11.445 1 98.69 67 PHE B O 1
ATOM 1640 N N . ALA B 1 68 ? 1.956 -10.852 -10.984 1 98.5 68 ALA B N 1
ATOM 1641 C CA . ALA B 1 68 ? 2.82 -10.703 -12.156 1 98.5 68 ALA B CA 1
ATOM 1642 C C . ALA B 1 68 ? 4.004 -11.664 -12.086 1 98.5 68 ALA B C 1
ATOM 1644 O O . ALA B 1 68 ? 4.551 -12.055 -13.125 1 98.5 68 ALA B O 1
ATOM 1645 N N . THR B 1 69 ? 4.41 -12.047 -10.867 1 97.5 69 THR B N 1
ATOM 1646 C CA . THR B 1 69 ? 5.547 -12.953 -10.703 1 97.5 69 THR B CA 1
ATOM 1647 C C . THR B 1 69 ? 5.195 -14.359 -11.172 1 97.5 69 THR B C 1
ATOM 1649 O O . THR B 1 69 ? 6.059 -15.234 -11.227 1 97.5 69 THR B O 1
ATOM 1652 N N . ARG B 1 70 ? 3.936 -14.57 -11.555 1 96.69 70 ARG B N 1
ATOM 1653 C CA . ARG B 1 70 ? 3.5 -15.891 -11.992 1 96.69 70 ARG B CA 1
ATOM 1654 C C . ARG B 1 70 ? 3.799 -16.109 -13.469 1 96.69 70 ARG B C 1
ATOM 1656 O O . ARG B 1 70 ? 3.574 -17.188 -14.008 1 96.69 70 ARG B O 1
ATOM 1663 N N . THR B 1 71 ? 4.145 -15.109 -14.148 1 96.12 71 THR B N 1
ATOM 1664 C CA . THR B 1 71 ? 4.484 -15.195 -15.562 1 96.12 71 THR B CA 1
ATOM 1665 C C . THR B 1 71 ? 5.891 -14.664 -15.82 1 96.12 71 THR B C 1
ATOM 1667 O O . THR B 1 71 ? 6.648 -14.43 -14.875 1 96.12 71 THR B O 1
ATOM 1670 N N . SER B 1 72 ? 6.359 -14.672 -17.078 1 94.88 72 SER B N 1
ATOM 1671 C CA . SER B 1 72 ? 7.738 -14.305 -17.391 1 94.88 72 SER B CA 1
ATOM 1672 C C . SER B 1 72 ? 7.82 -13.477 -18.656 1 94.88 72 SER B C 1
ATOM 1674 O O . SER B 1 72 ? 6.809 -13.258 -19.328 1 94.88 72 SER B O 1
ATOM 1676 N N . GLY B 1 73 ? 8.977 -12.914 -18.828 1 95.56 73 GLY B N 1
ATOM 1677 C CA . GLY B 1 73 ? 9.211 -12.195 -20.078 1 95.56 73 GLY B CA 1
ATOM 1678 C C . GLY B 1 73 ? 8.414 -10.906 -20.172 1 95.56 73 GLY B C 1
ATOM 1679 O O . GLY B 1 73 ? 8.328 -10.141 -19.203 1 95.56 73 GLY B O 1
ATOM 1680 N N . ARG B 1 74 ? 7.922 -10.688 -21.391 1 97.19 74 ARG B N 1
ATOM 1681 C CA . ARG B 1 74 ? 7.211 -9.453 -21.703 1 97.19 74 ARG B CA 1
ATOM 1682 C C . ARG B 1 74 ? 5.926 -9.336 -20.875 1 97.19 74 ARG B C 1
ATOM 1684 O O . ARG B 1 74 ? 5.578 -8.25 -20.406 1 97.19 74 ARG B O 1
ATOM 1691 N N . GLU B 1 75 ? 5.262 -10.43 -20.719 1 97.38 75 GLU B N 1
ATOM 1692 C CA . GLU B 1 75 ? 4.023 -10.422 -19.953 1 97.38 75 GLU B CA 1
ATOM 1693 C C . GLU B 1 75 ? 4.273 -10.023 -18.5 1 97.38 75 GLU B C 1
ATOM 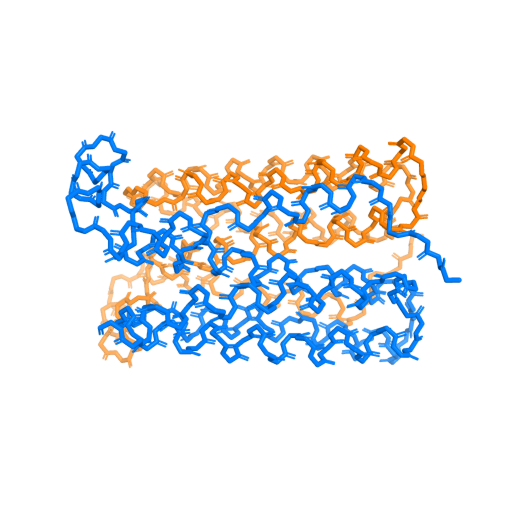1695 O O . GLU B 1 75 ? 3.512 -9.242 -17.922 1 97.38 75 GLU B O 1
ATOM 1700 N N . ALA B 1 76 ? 5.309 -10.555 -17.969 1 97.56 76 ALA B N 1
ATOM 1701 C CA . ALA B 1 76 ? 5.672 -10.18 -16.609 1 97.56 76 ALA B CA 1
ATOM 1702 C C . ALA B 1 76 ? 6.039 -8.703 -16.516 1 97.56 76 ALA B C 1
ATOM 1704 O O . ALA B 1 76 ? 5.625 -8.008 -15.586 1 97.56 76 ALA B O 1
ATOM 1705 N N . ALA B 1 77 ? 6.801 -8.305 -17.453 1 98.25 77 ALA B N 1
ATOM 1706 C CA . ALA B 1 77 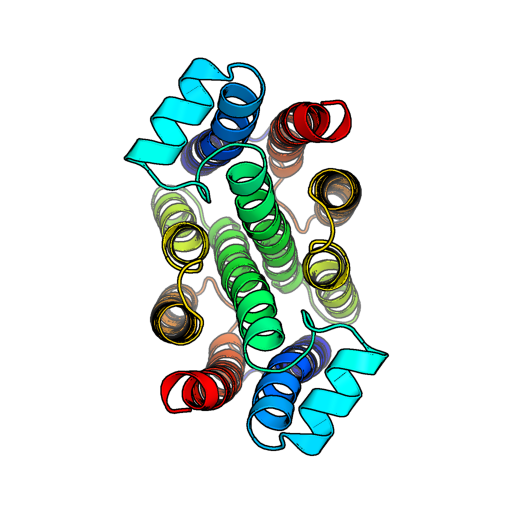? 7.234 -6.91 -17.453 1 98.25 77 ALA B CA 1
ATOM 1707 C C . ALA B 1 77 ? 6.035 -5.965 -17.5 1 98.25 77 ALA B C 1
ATOM 1709 O O . ALA B 1 77 ? 5.996 -4.973 -16.781 1 98.25 77 ALA B O 1
ATOM 1710 N N . ILE B 1 78 ? 5.094 -6.285 -18.328 1 98.44 78 ILE B N 1
ATOM 1711 C CA . ILE B 1 78 ? 3.873 -5.488 -18.438 1 98.44 78 ILE B CA 1
ATOM 1712 C C . ILE B 1 78 ? 3.109 -5.551 -17.109 1 98.44 78 ILE B C 1
ATOM 1714 O O . ILE B 1 78 ? 2.615 -4.531 -16.625 1 98.44 78 ILE B O 1
ATOM 1718 N N . GLY B 1 79 ? 3.01 -6.727 -16.5 1 98.62 79 GLY B N 1
ATOM 1719 C CA . GLY B 1 79 ? 2.342 -6.887 -15.219 1 98.62 79 GLY B CA 1
ATOM 1720 C C . GLY B 1 79 ? 2.975 -6.066 -14.109 1 98.62 79 GLY B C 1
ATOM 1721 O O . GLY B 1 79 ? 2.271 -5.402 -13.344 1 98.62 79 GLY B O 1
ATOM 1722 N N . TYR B 1 80 ? 4.301 -6.129 -14.008 1 98.62 80 TYR B N 1
ATOM 1723 C CA . TYR B 1 80 ? 5.008 -5.32 -13.023 1 98.62 80 TYR B CA 1
ATOM 1724 C C . TYR B 1 80 ? 4.715 -3.84 -13.219 1 98.62 80 TYR B C 1
ATOM 1726 O O . TYR B 1 80 ? 4.41 -3.125 -12.266 1 98.62 80 TYR B O 1
ATOM 1734 N N . GLY B 1 81 ? 4.805 -3.441 -14.43 1 98.69 81 GLY B N 1
ATOM 1735 C CA . GLY B 1 81 ? 4.547 -2.047 -14.75 1 98.69 81 GLY B CA 1
ATOM 1736 C C . GLY B 1 81 ? 3.146 -1.599 -14.383 1 98.69 81 GLY B C 1
ATOM 1737 O O . GLY B 1 81 ? 2.969 -0.548 -13.766 1 98.69 81 GLY B O 1
ATOM 1738 N N . LEU B 1 82 ? 2.17 -2.346 -14.766 1 98.69 82 LEU B N 1
ATOM 1739 C CA . LEU B 1 82 ? 0.777 -2.018 -14.477 1 98.69 82 LEU B CA 1
ATOM 1740 C C . LEU B 1 82 ? 0.515 -2.02 -12.977 1 98.69 82 LEU B C 1
ATOM 1742 O O . LEU B 1 82 ? -0.262 -1.202 -12.477 1 98.69 82 LEU B O 1
ATOM 1746 N N . SER B 1 83 ? 1.177 -2.885 -12.297 1 98.69 83 SER B N 1
ATOM 1747 C CA . SER B 1 83 ? 0.884 -3.082 -10.883 1 98.69 83 SER B CA 1
ATOM 1748 C C . SER B 1 83 ? 1.322 -1.877 -10.055 1 98.69 83 SER B C 1
ATOM 1750 O O . SER B 1 83 ? 0.743 -1.595 -9 1 98.69 83 SER B O 1
ATOM 1752 N N . VAL B 1 84 ? 2.336 -1.098 -10.5 1 98.75 84 VAL B N 1
ATOM 1753 C CA . VAL B 1 84 ? 2.854 -0.03 -9.648 1 98.75 84 VAL B CA 1
ATOM 1754 C C . VAL B 1 84 ? 2.025 1.237 -9.852 1 98.75 84 VAL B C 1
ATOM 1756 O O . VAL B 1 84 ? 2.111 2.176 -9.055 1 98.75 84 VAL B O 1
ATOM 1759 N N . ILE B 1 85 ? 1.16 1.281 -10.82 1 98.81 85 ILE B N 1
ATOM 1760 C CA . ILE B 1 85 ? 0.471 2.498 -11.234 1 98.81 85 ILE B CA 1
ATOM 1761 C C . ILE B 1 85 ? -0.458 2.973 -10.125 1 98.81 85 ILE B C 1
ATOM 1763 O O . ILE B 1 85 ? -0.425 4.141 -9.734 1 98.81 85 ILE B O 1
ATOM 1767 N N . PRO B 1 86 ? -1.296 2.117 -9.547 1 98.88 86 PRO B N 1
ATOM 1768 C CA . PRO B 1 86 ? -2.211 2.619 -8.516 1 98.88 86 PRO B CA 1
ATOM 1769 C C . PRO B 1 86 ? -1.479 3.146 -7.285 1 98.88 86 PRO B C 1
ATOM 1771 O O . PRO B 1 86 ? -1.92 4.121 -6.672 1 98.88 86 PRO B O 1
ATOM 1774 N N . ALA B 1 87 ? -0.404 2.5 -6.887 1 98.88 87 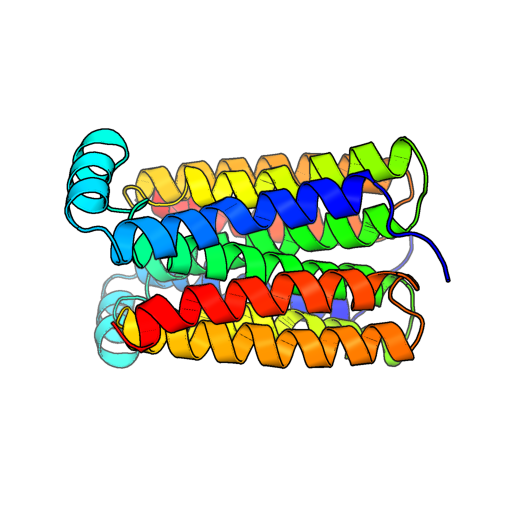ALA B N 1
ATOM 1775 C CA . ALA B 1 87 ? 0.371 2.967 -5.738 1 98.88 87 ALA B CA 1
ATOM 1776 C C . ALA B 1 87 ? 0.985 4.336 -6.012 1 98.88 87 ALA B C 1
ATOM 1778 O O . ALA B 1 87 ? 0.964 5.219 -5.148 1 98.88 87 ALA B O 1
ATOM 1779 N N . LEU B 1 88 ? 1.488 4.512 -7.207 1 98.88 88 LEU B N 1
ATOM 1780 C CA . LEU B 1 88 ? 2.041 5.809 -7.582 1 98.88 88 LEU B CA 1
ATOM 1781 C C . LEU B 1 88 ? 0.944 6.863 -7.672 1 98.88 88 LEU B C 1
ATOM 1783 O O . LEU B 1 88 ? 1.162 8.023 -7.32 1 98.88 88 LEU B O 1
ATOM 1787 N N . TRP B 1 89 ? -0.197 6.453 -8.172 1 98.81 89 TRP B N 1
ATOM 1788 C CA . TRP B 1 89 ? -1.369 7.32 -8.172 1 98.81 89 TRP B CA 1
ATOM 1789 C C . TRP B 1 89 ? -1.673 7.836 -6.773 1 98.81 89 TRP B C 1
ATOM 1791 O O . TRP B 1 89 ? -1.863 9.039 -6.57 1 98.81 89 TRP B O 1
ATOM 1801 N N . ALA B 1 90 ? -1.711 6.953 -5.785 1 98.75 90 ALA B N 1
ATOM 1802 C CA . ALA B 1 90 ? -1.977 7.34 -4.402 1 98.75 90 ALA B CA 1
ATOM 1803 C C . ALA B 1 90 ? -0.936 8.336 -3.902 1 98.75 90 ALA B C 1
ATOM 1805 O O . ALA B 1 90 ? -1.281 9.352 -3.293 1 98.75 90 ALA B O 1
ATOM 1806 N N . PHE B 1 91 ? 0.307 8.109 -4.191 1 98.62 91 PHE B N 1
ATOM 1807 C CA . PHE B 1 91 ? 1.389 8.961 -3.717 1 98.62 91 PHE B CA 1
ATOM 1808 C C . PHE B 1 91 ? 1.278 10.359 -4.312 1 98.62 91 PHE B C 1
ATOM 1810 O O . PHE B 1 91 ? 1.415 11.352 -3.598 1 98.62 91 PHE B O 1
ATOM 1817 N N . PHE B 1 92 ? 0.98 10.414 -5.543 1 97.94 92 PHE B N 1
ATOM 1818 C CA . PHE B 1 92 ? 1.055 11.695 -6.227 1 97.94 92 PHE B CA 1
ATOM 1819 C C . PHE B 1 92 ? -0.236 12.484 -6.039 1 97.94 92 PHE B C 1
ATOM 1821 O O . PHE B 1 92 ? -0.216 13.719 -5.98 1 97.94 92 PHE B O 1
ATOM 1828 N N . PHE B 1 93 ? -1.344 11.75 -5.824 1 97.5 93 PHE B N 1
ATOM 1829 C CA . PHE B 1 93 ? -2.586 12.5 -5.973 1 97.5 93 PHE B CA 1
ATOM 1830 C C . PHE B 1 93 ? -3.344 12.562 -4.652 1 97.5 93 PHE B C 1
ATOM 1832 O O . PHE B 1 93 ? -4.211 13.414 -4.469 1 97.5 93 PHE B O 1
ATOM 1839 N N . VAL B 1 94 ? -2.984 11.578 -3.787 1 96 94 VAL B N 1
ATOM 1840 C CA . VAL B 1 94 ? -3.734 11.57 -2.537 1 96 94 VAL B CA 1
ATOM 1841 C C . VAL B 1 94 ? -2.998 12.398 -1.486 1 96 94 VAL B C 1
ATOM 1843 O O . VAL B 1 94 ? -2.131 11.883 -0.777 1 96 94 VAL B O 1
ATOM 1846 N N . GLY B 1 95 ? -3.156 13.641 -1.341 1 89.06 95 GLY B N 1
ATOM 1847 C CA . GLY B 1 95 ? -2.496 14.477 -0.348 1 89.06 95 GLY B CA 1
ATOM 1848 C C . GLY B 1 95 ? -3.066 15.883 -0.276 1 89.06 95 GLY B C 1
ATOM 1849 O O . GLY B 1 95 ? -2.584 16.719 0.497 1 89.06 95 GLY B O 1
ATOM 1850 N N . GLY B 1 96 ? -4.035 16.125 -1.059 1 88.5 96 GLY B N 1
ATOM 1851 C CA . GLY B 1 96 ? -4.68 17.422 -1.037 1 88.5 96 GLY B CA 1
ATOM 1852 C C . GLY B 1 96 ? -5.812 17.516 -0.033 1 88.5 96 GLY B C 1
ATOM 1853 O O . GLY B 1 96 ? -5.73 16.953 1.06 1 88.5 96 GLY B O 1
ATOM 1854 N N . GLY B 1 97 ? -6.754 18.312 -0.214 1 93 97 GLY B N 1
ATOM 1855 C CA . GLY B 1 97 ? -7.922 18.406 0.651 1 93 97 GLY B CA 1
ATOM 1856 C C . GLY B 1 97 ? -8.719 17.109 0.717 1 93 97 GLY B C 1
ATOM 1857 O O . GLY B 1 97 ? -8.562 16.234 -0.133 1 93 97 GLY B O 1
ATOM 1858 N N . PRO B 1 98 ? -9.492 16.969 1.787 1 96.19 98 PRO B N 1
ATOM 1859 C CA . PRO B 1 98 ? -10.234 15.727 2.01 1 96.19 98 PRO B CA 1
ATOM 1860 C C . PRO B 1 98 ? -11.102 15.328 0.818 1 96.19 98 PRO B C 1
ATOM 1862 O O . PRO B 1 98 ? -11.109 14.164 0.412 1 96.19 98 PRO B O 1
ATOM 1865 N N . THR B 1 99 ? -11.766 16.344 0.211 1 97.81 99 THR B N 1
ATOM 1866 C CA . THR B 1 99 ? -12.664 16.016 -0.894 1 97.81 99 THR B CA 1
ATOM 1867 C C . THR B 1 99 ? -11.867 15.57 -2.117 1 97.81 99 THR B C 1
ATOM 1869 O O . THR B 1 99 ? -12.188 14.547 -2.725 1 97.81 99 THR B O 1
ATOM 1872 N N . SER B 1 100 ? -10.867 16.281 -2.492 1 97.94 100 SER B N 1
ATOM 1873 C CA . SER B 1 100 ? -10.062 15.898 -3.645 1 97.94 100 SER B CA 1
ATOM 1874 C C . SER B 1 100 ? -9.391 14.547 -3.424 1 97.94 100 SER B C 1
ATOM 1876 O O . SER B 1 100 ? -9.352 13.711 -4.332 1 97.94 100 SER B O 1
ATOM 1878 N N . ALA B 1 101 ? -8.867 14.328 -2.24 1 98.31 101 ALA B N 1
ATOM 1879 C CA . ALA B 1 101 ? -8.234 13.047 -1.915 1 98.31 101 ALA B CA 1
ATOM 1880 C C . ALA B 1 101 ? -9.227 11.898 -2.055 1 98.31 101 ALA B C 1
ATOM 1882 O O . ALA B 1 101 ? -8.883 10.836 -2.584 1 98.31 101 ALA B O 1
ATOM 1883 N N . ALA B 1 102 ? -10.414 12.141 -1.585 1 98.75 102 ALA B N 1
ATOM 1884 C CA . ALA B 1 102 ? -11.438 11.109 -1.687 1 98.75 102 ALA B CA 1
ATOM 1885 C C . ALA B 1 102 ? -11.773 10.812 -3.145 1 98.75 102 ALA B C 1
ATOM 1887 O O . ALA B 1 102 ? -11.953 9.648 -3.521 1 98.75 102 ALA B O 1
ATOM 1888 N N . ILE B 1 103 ? -11.875 11.828 -3.959 1 98.81 103 ILE B N 1
ATOM 1889 C CA . ILE B 1 103 ? -12.164 11.672 -5.383 1 98.81 103 ILE B CA 1
ATOM 1890 C C . ILE B 1 103 ? -11.047 10.875 -6.047 1 98.81 103 ILE B C 1
ATOM 1892 O O . ILE B 1 103 ? -11.305 9.938 -6.809 1 98.81 103 ILE B O 1
ATOM 1896 N N . TYR B 1 104 ? -9.852 11.203 -5.758 1 98.81 104 TYR B N 1
ATOM 1897 C CA . TYR B 1 104 ? -8.719 10.516 -6.367 1 98.81 104 TYR B CA 1
ATOM 1898 C C . TYR B 1 104 ? -8.633 9.078 -5.879 1 98.81 104 TYR B C 1
ATOM 1900 O O . TYR B 1 104 ? -8.281 8.172 -6.645 1 98.81 104 TYR B O 1
ATOM 1908 N N . LEU B 1 105 ? -8.906 8.898 -4.594 1 98.88 105 LEU B N 1
ATOM 1909 C CA . LEU B 1 105 ? -8.938 7.523 -4.109 1 98.88 105 LEU B CA 1
ATOM 1910 C C . LEU B 1 105 ? -10.031 6.723 -4.805 1 98.88 105 LEU B C 1
ATOM 1912 O O . LEU B 1 105 ? -9.812 5.578 -5.211 1 98.88 105 LEU B O 1
ATOM 1916 N N . ALA B 1 106 ? -11.203 7.328 -4.938 1 98.88 106 ALA B N 1
ATOM 1917 C CA . ALA B 1 106 ? -12.297 6.648 -5.633 1 98.88 106 ALA B CA 1
ATOM 1918 C C . ALA B 1 106 ? -11.891 6.281 -7.059 1 98.88 106 ALA B C 1
ATOM 1920 O O . ALA B 1 106 ? -12.109 5.148 -7.5 1 98.88 106 ALA B O 1
ATOM 1921 N N . ALA B 1 107 ? -11.312 7.195 -7.77 1 98.88 107 ALA B N 1
ATOM 1922 C CA . ALA B 1 107 ? -10.82 6.93 -9.117 1 98.88 107 ALA B CA 1
ATOM 1923 C C . ALA B 1 107 ? -9.766 5.832 -9.109 1 98.88 107 ALA B C 1
ATOM 1925 O O . ALA B 1 107 ? -9.734 4.98 -10 1 98.88 107 ALA B O 1
ATOM 1926 N N . GLY B 1 108 ? -8.898 5.902 -8.109 1 98.94 108 GLY B N 1
ATOM 1927 C CA . GLY B 1 108 ? -7.867 4.887 -7.965 1 98.94 108 GLY B CA 1
ATOM 1928 C C . GLY B 1 108 ? -8.43 3.49 -7.77 1 98.94 108 GLY B C 1
ATOM 1929 O O . GLY B 1 108 ? -7.98 2.541 -8.414 1 98.94 108 GLY B O 1
ATOM 1930 N N . PHE B 1 109 ? -9.398 3.383 -6.906 1 98.94 109 PHE B N 1
ATOM 1931 C CA . PHE B 1 109 ? -10 2.08 -6.656 1 98.94 109 PHE B CA 1
ATOM 1932 C C . PHE B 1 109 ? -10.773 1.595 -7.875 1 98.94 109 PHE B C 1
ATOM 1934 O O . PHE B 1 109 ? -10.781 0.399 -8.18 1 98.94 109 PHE B O 1
ATOM 1941 N N . ALA B 1 110 ? -11.445 2.506 -8.562 1 98.62 110 ALA B N 1
ATOM 1942 C CA . ALA B 1 110 ? -12.133 2.133 -9.797 1 98.62 110 ALA B CA 1
ATOM 1943 C C . ALA B 1 110 ? -11.148 1.642 -10.852 1 98.62 110 ALA B C 1
ATOM 1945 O O . ALA B 1 110 ? -11.383 0.62 -11.5 1 98.62 110 ALA B O 1
ATOM 1946 N N . GLY B 1 111 ? -10.102 2.391 -11.039 1 98.69 111 GLY B N 1
ATOM 1947 C CA . GLY B 1 111 ? -9.055 1.965 -11.961 1 98.69 111 GLY B CA 1
ATOM 1948 C C . GLY B 1 111 ? -8.422 0.644 -11.578 1 98.69 111 GLY B C 1
ATOM 1949 O O . GLY B 1 111 ? -8.109 -0.179 -12.438 1 98.69 111 GLY B O 1
ATOM 1950 N N . LEU B 1 112 ? -8.211 0.455 -10.32 1 98.81 112 LEU B N 1
ATOM 1951 C CA . LEU B 1 112 ? -7.629 -0.784 -9.82 1 98.81 112 LEU B CA 1
ATOM 1952 C C . LEU B 1 112 ? -8.523 -1.976 -10.141 1 98.81 112 LEU B C 1
ATOM 1954 O O . LEU B 1 112 ? -8.031 -3.07 -10.414 1 98.81 112 LEU B O 1
ATOM 1958 N N . LEU B 1 113 ? -9.797 -1.767 -10.039 1 98.44 113 LEU B N 1
ATOM 1959 C CA . LEU B 1 113 ? -10.727 -2.838 -10.367 1 98.44 113 LEU B CA 1
ATOM 1960 C C . LEU B 1 113 ? -10.57 -3.271 -11.82 1 98.44 113 LEU B C 1
ATOM 1962 O O . LEU B 1 113 ? -10.641 -4.465 -12.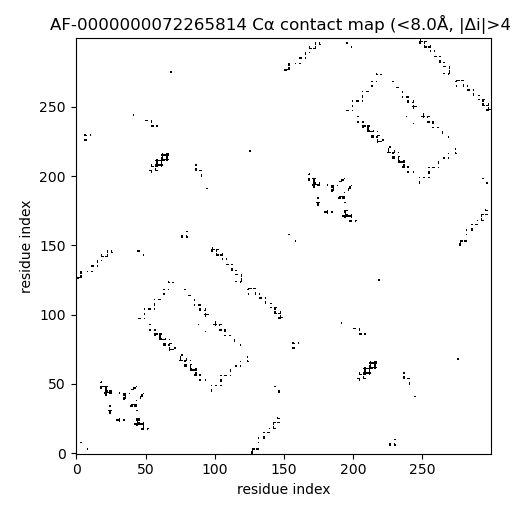125 1 98.44 113 LEU B O 1
ATOM 1966 N N . ALA B 1 114 ? -10.344 -2.361 -12.688 1 98.44 114 ALA B N 1
ATOM 1967 C CA . ALA B 1 114 ? -10.078 -2.684 -14.086 1 98.44 114 ALA B CA 1
ATOM 1968 C C . ALA B 1 114 ? -8.789 -3.488 -14.227 1 98.44 114 ALA B C 1
ATOM 1970 O O . ALA B 1 114 ? -8.719 -4.43 -15.023 1 98.44 114 ALA B O 1
ATOM 1971 N N . LEU B 1 115 ? -7.805 -3.143 -13.477 1 98.75 115 LEU B N 1
ATOM 1972 C CA . LEU B 1 115 ? -6.559 -3.898 -13.5 1 98.75 115 LEU B CA 1
ATOM 1973 C C . LEU B 1 115 ? -6.762 -5.297 -12.93 1 98.75 115 LEU B C 1
ATOM 1975 O O . LEU B 1 115 ? -6.199 -6.27 -13.438 1 98.75 115 LEU B O 1
ATOM 1979 N N . ASP B 1 116 ? -7.566 -5.32 -11.828 1 98.62 116 ASP B N 1
ATOM 1980 C CA . ASP B 1 116 ? -7.93 -6.629 -11.297 1 98.62 116 ASP B CA 1
ATOM 1981 C C . ASP B 1 116 ? -8.508 -7.527 -12.383 1 98.62 116 ASP B C 1
ATOM 1983 O O . ASP B 1 116 ? -8.133 -8.695 -12.5 1 98.62 116 ASP B O 1
ATOM 1987 N N . TRP B 1 117 ? -9.391 -6.953 -13.141 1 98.31 117 TRP B N 1
ATOM 1988 C CA . TRP B 1 117 ? -10.031 -7.695 -14.227 1 98.31 117 TRP B CA 1
ATOM 1989 C C . TRP B 1 117 ? -9 -8.141 -15.266 1 98.31 117 TRP B C 1
ATOM 1991 O O . TRP B 1 117 ? -9.062 -9.266 -15.758 1 98.31 117 TRP B O 1
ATOM 2001 N N . THR B 1 118 ? -8.117 -7.246 -15.594 1 98.38 118 THR B N 1
ATOM 2002 C CA . THR B 1 118 ? -7.086 -7.543 -16.594 1 98.38 118 THR B CA 1
ATOM 2003 C C . THR B 1 118 ? -6.227 -8.719 -16.141 1 98.38 118 THR B C 1
ATOM 2005 O O . THR B 1 118 ? -6.027 -9.672 -16.891 1 98.38 118 THR B O 1
ATOM 2008 N N . PHE B 1 119 ? -5.742 -8.734 -14.93 1 98.69 119 PHE B N 1
ATOM 2009 C CA . PHE B 1 119 ? -4.906 -9.812 -14.414 1 98.69 119 PHE B CA 1
ATOM 2010 C C . PHE B 1 119 ? -5.699 -11.109 -14.312 1 98.69 119 PHE B C 1
ATOM 2012 O O . PHE B 1 119 ? -5.18 -12.188 -14.609 1 98.69 119 PHE B O 1
ATOM 2019 N N . TRP B 1 120 ? -6.914 -10.953 -13.906 1 97.94 120 TRP B N 1
ATOM 2020 C CA . TRP B 1 120 ? -7.793 -12.109 -13.766 1 97.94 120 TRP B CA 1
ATOM 2021 C C . TRP B 1 120 ? -8.07 -12.742 -15.117 1 97.94 120 TRP B C 1
ATOM 2023 O O . TRP B 1 120 ? -7.988 -13.969 -15.266 1 97.94 120 TRP B O 1
ATOM 2033 N N . SER B 1 121 ? -8.344 -11.953 -16.125 1 97.75 121 SER B N 1
ATOM 2034 C CA . SER B 1 121 ? -8.656 -12.445 -17.469 1 97.75 121 SER B CA 1
ATOM 2035 C C . SER B 1 121 ? -7.449 -13.133 -18.094 1 97.75 121 SER B C 1
ATOM 2037 O O . SER B 1 121 ? -7.602 -13.969 -18.984 1 97.75 121 SER B O 1
ATOM 2039 N N . GLN B 1 122 ? -6.266 -12.812 -17.641 1 97.44 122 GLN B N 1
ATOM 2040 C CA . GLN B 1 122 ? -5.035 -13.398 -18.156 1 97.44 122 GLN B CA 1
ATOM 2041 C C . GLN B 1 122 ? -4.645 -14.648 -17.375 1 97.44 122 GLN B C 1
ATOM 2043 O O . GLN B 1 122 ? -3.594 -15.242 -17.609 1 97.44 122 GLN B O 1
ATOM 2048 N N . GLY B 1 123 ? -5.43 -14.945 -16.406 1 97.19 123 GLY B N 1
ATOM 2049 C CA . GLY B 1 123 ? -5.203 -16.156 -15.617 1 97.19 123 GLY B CA 1
ATOM 2050 C C . GLY B 1 123 ? -4.156 -15.969 -14.539 1 97.19 123 GLY B C 1
ATOM 2051 O O . GLY B 1 123 ? -3.643 -16.953 -13.992 1 97.19 123 GLY B O 1
ATOM 2052 N N . LEU B 1 124 ? -3.824 -14.75 -14.25 1 97.69 124 LEU B N 1
ATOM 2053 C CA . LEU B 1 124 ? -2.771 -14.484 -13.273 1 97.69 124 LEU B CA 1
ATOM 2054 C C . LEU B 1 124 ? -3.35 -14.383 -11.867 1 97.69 124 LEU B C 1
ATOM 2056 O O . LEU B 1 124 ? -2.621 -14.531 -10.883 1 97.69 124 LEU B O 1
ATOM 2060 N N . ALA B 1 125 ? -4.605 -14.047 -11.75 1 97.69 125 ALA B N 1
ATOM 2061 C CA . ALA B 1 125 ? -5.309 -14.008 -10.469 1 97.69 125 ALA B CA 1
ATOM 2062 C C . ALA B 1 125 ? -6.195 -15.234 -10.289 1 97.69 125 ALA B C 1
ATOM 2064 O O . ALA B 1 125 ? -6.605 -15.859 -11.266 1 97.69 125 ALA B O 1
ATOM 2065 N N . PRO B 1 126 ? -6.422 -15.594 -8.992 1 97 126 PRO B N 1
ATOM 2066 C CA . PRO B 1 126 ? -7.301 -16.75 -8.781 1 97 126 PRO B CA 1
ATOM 2067 C C . PRO B 1 126 ? -8.703 -16.531 -9.344 1 97 126 PRO B C 1
ATOM 2069 O O . PRO B 1 126 ? -9.141 -15.383 -9.5 1 97 126 PRO B O 1
ATOM 2072 N N . GLU B 1 127 ? -9.438 -17.609 -9.531 1 96.31 127 GLU B N 1
ATOM 2073 C CA . GLU B 1 127 ? -10.758 -17.578 -10.148 1 96.31 127 GLU B CA 1
ATOM 2074 C C . GLU B 1 127 ? -11.742 -16.781 -9.297 1 96.31 127 GLU B C 1
ATOM 2076 O O . GLU B 1 127 ? -12.633 -16.109 -9.828 1 96.31 127 GLU B O 1
ATOM 2081 N N . TRP B 1 128 ? -11.609 -16.859 -8.055 1 96.44 128 TRP B N 1
ATOM 2082 C CA . TRP B 1 128 ? -12.555 -16.25 -7.129 1 96.44 128 TRP B CA 1
ATOM 2083 C C . TRP B 1 128 ? -12.25 -14.766 -6.934 1 96.44 128 TRP B C 1
ATOM 2085 O O . TRP B 1 128 ? -12.969 -14.062 -6.223 1 96.44 128 TRP B O 1
ATOM 2095 N N . TRP B 1 129 ? -11.227 -14.281 -7.504 1 97.94 129 TRP B N 1
ATOM 2096 C CA . TRP B 1 129 ? -10.641 -12.977 -7.211 1 97.94 129 TRP B CA 1
ATOM 2097 C C . TRP B 1 129 ? -11.641 -11.859 -7.484 1 97.94 129 TRP B C 1
ATOM 2099 O O . TRP B 1 129 ? -11.867 -11 -6.629 1 97.94 129 TRP B O 1
ATOM 2109 N N . MET B 1 130 ? -12.328 -11.906 -8.68 1 97.81 130 MET B N 1
ATOM 2110 C CA . MET B 1 130 ? -13.18 -10.789 -9.086 1 97.81 130 MET B CA 1
ATOM 2111 C C . MET B 1 130 ? -14.453 -10.75 -8.242 1 97.81 130 MET B C 1
ATOM 2113 O O . MET B 1 130 ? -14.984 -9.672 -7.965 1 97.81 130 MET B O 1
ATOM 2117 N N . ARG B 1 131 ? -14.891 -11.883 -7.855 1 97.56 131 ARG B N 1
ATOM 2118 C CA . ARG B 1 131 ? -16.062 -11.906 -6.988 1 97.56 131 ARG B CA 1
ATOM 2119 C C . ARG B 1 131 ? -15.805 -11.164 -5.684 1 97.56 131 ARG B C 1
ATOM 2121 O O . ARG B 1 131 ? -16.656 -10.406 -5.211 1 97.56 131 ARG B O 1
ATOM 2128 N N . LEU B 1 132 ? -14.672 -11.383 -5.156 1 97.81 132 LEU B N 1
ATOM 2129 C CA . LEU B 1 132 ? -14.281 -10.719 -3.92 1 97.81 132 LEU B CA 1
ATOM 2130 C C . LEU B 1 132 ? -14.055 -9.227 -4.156 1 97.81 132 LEU B C 1
ATOM 2132 O O . LEU B 1 132 ? -14.562 -8.391 -3.408 1 97.81 132 LEU B O 1
ATOM 2136 N N . ARG B 1 133 ? -13.367 -8.883 -5.191 1 98.5 133 ARG B N 1
ATOM 2137 C CA . ARG B 1 133 ? -12.953 -7.5 -5.441 1 98.5 133 ARG B CA 1
ATOM 2138 C C . ARG B 1 133 ? -14.156 -6.621 -5.758 1 98.5 133 ARG B C 1
ATOM 2140 O O . ARG B 1 133 ? -14.188 -5.449 -5.379 1 98.5 133 ARG B O 1
ATOM 2147 N N . LEU B 1 134 ? -15.109 -7.141 -6.48 1 98.19 134 LEU B N 1
ATOM 2148 C CA . LEU B 1 134 ? -16.297 -6.363 -6.828 1 98.19 134 LEU B CA 1
ATOM 2149 C C . LEU B 1 134 ? -17.078 -5.973 -5.578 1 98.19 134 LEU B C 1
ATOM 2151 O O . LEU B 1 134 ? -17.484 -4.82 -5.438 1 98.19 134 LEU B O 1
ATOM 2155 N N . LEU B 1 135 ? -17.219 -6.895 -4.734 1 97.19 135 LEU B N 1
ATOM 2156 C CA . LEU B 1 135 ? -17.938 -6.656 -3.484 1 97.19 135 LEU B CA 1
ATOM 2157 C C . LEU B 1 135 ? -17.219 -5.617 -2.633 1 97.19 135 LEU B C 1
ATOM 2159 O O . LEU B 1 135 ? -17.828 -4.637 -2.197 1 97.19 135 LEU B O 1
ATOM 2163 N N . LEU B 1 136 ? -16 -5.766 -2.404 1 98.69 136 LEU B N 1
ATOM 2164 C CA . LEU B 1 136 ? -15.219 -4.902 -1.521 1 98.69 136 LEU B CA 1
ATOM 2165 C C . LEU B 1 136 ? -15.109 -3.498 -2.098 1 98.69 136 LEU B C 1
ATOM 2167 O O . LEU B 1 136 ? -15.25 -2.51 -1.374 1 98.69 136 LEU B O 1
ATOM 2171 N N . THR B 1 137 ? -14.867 -3.414 -3.428 1 98.81 137 THR B N 1
ATOM 2172 C CA . THR B 1 137 ? -14.695 -2.115 -4.07 1 98.81 137 THR B CA 1
ATOM 2173 C C . THR B 1 137 ? -15.984 -1.311 -4.027 1 98.81 137 THR B C 1
ATOM 2175 O O . THR B 1 137 ? -15.961 -0.094 -3.828 1 98.81 137 THR B O 1
ATOM 2178 N N . ALA B 1 138 ? -17.109 -1.951 -4.184 1 98.75 138 ALA B N 1
ATOM 2179 C CA . ALA B 1 138 ? -18.391 -1.26 -4.113 1 98.75 138 ALA B CA 1
ATOM 2180 C C . ALA B 1 138 ? -18.578 -0.574 -2.764 1 98.75 138 ALA B C 1
ATOM 2182 O O . ALA B 1 138 ? -19 0.584 -2.701 1 98.75 138 ALA B O 1
ATOM 2183 N N . VAL B 1 139 ? -18.25 -1.256 -1.691 1 98.88 139 VAL B N 1
ATOM 2184 C CA . VAL B 1 139 ? -18.406 -0.713 -0.347 1 98.88 139 VAL B CA 1
ATOM 2185 C C . VAL B 1 139 ? -17.422 0.425 -0.126 1 98.88 139 VAL B C 1
ATOM 2187 O O . VAL B 1 139 ? -17.781 1.469 0.426 1 98.88 139 VAL B O 1
ATOM 2190 N N . VAL B 1 140 ? -16.188 0.252 -0.555 1 98.88 140 VAL B N 1
ATOM 2191 C CA . VAL B 1 140 ? -15.164 1.282 -0.402 1 98.88 140 VAL B CA 1
ATOM 2192 C C . VAL B 1 140 ? -15.602 2.555 -1.125 1 98.88 140 VAL B C 1
ATOM 2194 O O . VAL B 1 140 ? -15.516 3.652 -0.567 1 98.88 140 VAL B O 1
ATOM 2197 N N . LEU B 1 141 ? -16.078 2.395 -2.377 1 98.88 141 LEU B N 1
ATOM 2198 C CA . LEU B 1 141 ? -16.5 3.551 -3.152 1 98.88 141 LEU B CA 1
ATOM 2199 C C . LEU B 1 141 ? -17.688 4.242 -2.488 1 98.88 141 LEU B C 1
ATOM 2201 O O . LEU B 1 141 ? -17.781 5.473 -2.48 1 98.88 141 LEU B O 1
ATOM 2205 N N . ALA B 1 142 ? -18.594 3.48 -1.964 1 98.81 142 ALA B N 1
ATOM 2206 C CA . ALA B 1 142 ? -19.734 4.055 -1.25 1 98.81 142 ALA B CA 1
ATOM 2207 C C . ALA B 1 142 ? -19.281 4.848 -0.03 1 98.81 142 ALA B C 1
ATOM 2209 O O . ALA B 1 142 ? -19.797 5.93 0.245 1 98.81 142 ALA B O 1
ATOM 2210 N N . CYS B 1 143 ? -18.328 4.34 0.723 1 98.88 143 CYS B N 1
ATOM 2211 C CA . CYS B 1 143 ? -17.812 5.031 1.899 1 98.88 143 CYS B CA 1
ATOM 2212 C C . CYS B 1 143 ? -17.094 6.32 1.506 1 98.88 143 CYS B C 1
ATOM 2214 O O . CYS B 1 143 ? -17.266 7.348 2.164 1 98.88 143 CYS B O 1
ATOM 2216 N N . LEU B 1 144 ? -16.312 6.254 0.443 1 98.75 144 LEU B N 1
ATOM 2217 C CA . LEU B 1 144 ? -15.594 7.441 -0.015 1 98.75 144 LEU B CA 1
ATOM 2218 C C . LEU B 1 144 ? -16.578 8.508 -0.509 1 98.75 144 LEU B C 1
ATOM 2220 O O . LEU B 1 144 ? -16.297 9.703 -0.417 1 98.75 144 LEU B O 1
ATOM 2224 N N . ALA B 1 145 ? -17.734 8.07 -1.058 1 98.69 145 ALA B N 1
ATOM 2225 C CA . ALA B 1 145 ? -18.75 9 -1.536 1 98.69 145 ALA B CA 1
ATOM 2226 C C . ALA B 1 145 ? -19.266 9.883 -0.404 1 98.69 145 ALA B C 1
ATOM 2228 O O . ALA B 1 145 ? -19.625 11.039 -0.631 1 98.69 145 ALA B O 1
ATOM 2229 N N . VAL B 1 146 ? -19.25 9.383 0.824 1 98.5 146 VAL B N 1
ATOM 2230 C CA . VAL B 1 146 ? -19.656 10.172 1.976 1 98.5 146 VAL B CA 1
ATOM 2231 C C . VAL B 1 146 ? -18.766 11.406 2.109 1 98.5 146 VAL B C 1
ATOM 2233 O O . VAL B 1 146 ? -19.25 12.523 2.299 1 98.5 146 VAL B O 1
ATOM 2236 N N . THR B 1 147 ? -17.469 11.195 1.972 1 97.94 147 THR B N 1
ATOM 2237 C CA . THR B 1 147 ? -16.531 12.297 2.064 1 97.94 147 THR B CA 1
ATOM 2238 C C . THR B 1 147 ? -16.656 13.219 0.854 1 97.94 147 THR B C 1
ATOM 2240 O O . THR B 1 147 ? -16.547 14.445 0.984 1 97.94 147 THR B O 1
ATOM 2243 N N . ILE B 1 148 ? -16.891 12.648 -0.309 1 98.06 148 ILE B N 1
ATOM 2244 C CA . ILE B 1 148 ? -16.953 13.414 -1.551 1 98.06 148 ILE B CA 1
ATOM 2245 C C . ILE B 1 148 ? -18.172 14.336 -1.537 1 98.06 148 ILE B C 1
ATOM 2247 O O . ILE B 1 148 ? -18.094 15.484 -1.979 1 98.06 148 ILE B O 1
ATOM 2251 N N . PHE B 1 149 ? -19.188 13.898 -0.934 1 96.06 149 PHE B N 1
ATOM 2252 C CA . PHE B 1 149 ? -20.438 14.656 -1.023 1 96.06 149 PHE B CA 1
ATOM 2253 C C . PHE B 1 149 ? -20.766 15.305 0.314 1 96.06 149 PHE B C 1
ATOM 2255 O O . PHE B 1 149 ? -21.812 15.961 0.45 1 96.06 149 PHE B O 1
ATOM 2262 N N . ALA B 1 150 ? -19.984 15.133 1.33 1 86.06 150 ALA B N 1
ATOM 2263 C CA . ALA B 1 150 ? -20.203 15.797 2.611 1 86.06 150 ALA B CA 1
ATOM 2264 C C . ALA B 1 150 ? -19.953 17.297 2.5 1 86.06 150 ALA B C 1
ATOM 2266 O O . ALA B 1 150 ? -19.156 17.75 1.669 1 86.06 150 ALA B O 1
#